Protein AF-A0A1M4TNB1-F1 (afdb_monomer)

Structure (mmCIF, N/CA/C/O backbone):
data_AF-A0A1M4TNB1-F1
#
_entry.id   AF-A0A1M4TNB1-F1
#
loop_
_atom_site.group_PDB
_atom_site.id
_atom_site.type_symbol
_atom_site.label_atom_id
_atom_site.label_alt_id
_atom_site.label_comp_id
_atom_site.label_asym_id
_atom_site.label_entity_id
_atom_site.label_seq_id
_atom_site.pdbx_PDB_ins_code
_atom_site.Cartn_x
_atom_site.Cartn_y
_atom_site.Cartn_z
_atom_site.occupancy
_atom_site.B_iso_or_equiv
_atom_site.auth_seq_id
_atom_site.auth_comp_id
_atom_site.auth_asym_id
_atom_site.auth_atom_id
_atom_site.pdbx_PDB_model_num
ATOM 1 N N . MET A 1 1 ? -7.707 11.079 39.113 1.00 47.19 1 MET A N 1
ATOM 2 C CA . MET A 1 1 ? -6.304 10.816 38.704 1.00 47.19 1 MET A CA 1
ATOM 3 C C . MET A 1 1 ? -6.113 9.849 37.520 1.00 47.19 1 MET A C 1
ATOM 5 O O . MET A 1 1 ? -5.000 9.772 37.022 1.00 47.19 1 MET A O 1
ATOM 9 N N . ILE A 1 2 ? -7.141 9.144 37.016 1.00 47.12 2 ILE A N 1
ATOM 10 C CA . ILE A 1 2 ? -6.977 8.131 35.942 1.00 47.12 2 ILE A CA 1
ATOM 11 C C . ILE A 1 2 ? -7.069 8.732 34.520 1.00 47.12 2 ILE A C 1
ATOM 13 O O . ILE A 1 2 ? -6.374 8.284 33.613 1.00 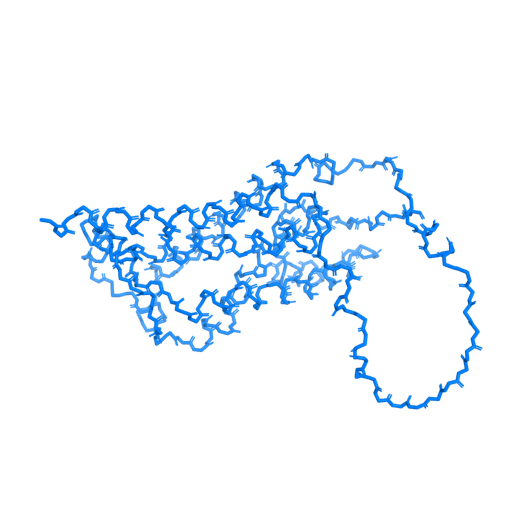47.12 2 ILE A O 1
ATOM 17 N N . LYS A 1 3 ? -7.845 9.811 34.324 1.00 40.72 3 LYS A N 1
ATOM 18 C CA . LYS A 1 3 ? -8.039 10.451 33.005 1.00 40.72 3 LYS A CA 1
ATOM 19 C C . LYS A 1 3 ? -6.758 11.068 32.415 1.00 40.72 3 LYS A C 1
ATOM 21 O O . LYS A 1 3 ? -6.583 11.049 31.204 1.00 40.72 3 LYS A O 1
ATOM 26 N N . THR A 1 4 ? -5.837 11.547 33.252 1.00 40.09 4 THR A N 1
ATOM 27 C CA . THR A 1 4 ? -4.601 12.212 32.802 1.00 40.09 4 THR A CA 1
ATOM 28 C C . THR A 1 4 ? -3.548 11.223 32.290 1.00 40.09 4 THR A C 1
ATOM 30 O O . THR A 1 4 ? -2.829 11.534 31.348 1.00 40.09 4 THR A O 1
ATOM 33 N N . LYS A 1 5 ? -3.489 10.000 32.844 1.00 37.75 5 LYS A N 1
ATOM 34 C CA . LYS A 1 5 ? -2.535 8.967 32.396 1.00 37.75 5 LYS A CA 1
ATOM 35 C C . LYS A 1 5 ? -2.887 8.400 31.015 1.00 37.75 5 LYS A C 1
ATOM 37 O O . LYS A 1 5 ? -1.986 8.126 30.234 1.00 37.75 5 LYS A O 1
ATOM 42 N N . VAL A 1 6 ? -4.177 8.281 30.691 1.00 41.47 6 VAL A N 1
ATOM 43 C CA . VAL A 1 6 ? -4.645 7.764 29.388 1.00 41.47 6 VAL A CA 1
ATOM 44 C C . VAL A 1 6 ? -4.375 8.757 28.252 1.00 41.47 6 VAL A C 1
ATOM 46 O O . VAL A 1 6 ? -3.980 8.348 27.166 1.00 41.47 6 VAL A O 1
ATOM 49 N N . ILE A 1 7 ? -4.507 10.063 28.509 1.00 40.19 7 ILE A N 1
ATOM 50 C CA . ILE A 1 7 ? -4.182 11.109 27.522 1.00 40.19 7 ILE A CA 1
ATOM 51 C C . ILE A 1 7 ? -2.668 11.147 27.248 1.00 40.19 7 ILE A C 1
ATOM 53 O O . ILE A 1 7 ? -2.258 11.280 26.097 1.00 40.19 7 ILE A O 1
ATOM 57 N N . LEU A 1 8 ? -1.842 10.944 28.280 1.00 34.66 8 LEU A N 1
ATOM 58 C CA . LEU A 1 8 ? -0.383 10.915 28.148 1.00 34.66 8 LEU A CA 1
ATOM 59 C C . LEU A 1 8 ? 0.123 9.663 27.399 1.00 34.66 8 LEU A C 1
ATOM 61 O O . LEU A 1 8 ? 1.064 9.756 26.623 1.00 34.66 8 LEU A O 1
ATOM 65 N N . LEU A 1 9 ? -0.524 8.504 27.584 1.00 37.50 9 LEU A N 1
ATOM 66 C CA . LEU A 1 9 ? -0.215 7.254 26.864 1.00 37.50 9 LEU A CA 1
ATOM 67 C C . LEU A 1 9 ? -0.707 7.247 25.404 1.00 37.50 9 LEU A C 1
ATOM 69 O O . LEU A 1 9 ? -0.140 6.554 24.562 1.00 37.50 9 LEU A O 1
ATOM 73 N N . CYS A 1 10 ? -1.759 8.009 25.097 1.00 36.22 10 CYS A N 1
ATOM 74 C CA . CYS A 1 10 ? -2.272 8.173 23.735 1.00 36.22 10 CYS A CA 1
ATOM 75 C C . CYS A 1 10 ? -1.358 9.086 22.901 1.00 36.22 10 CYS A C 1
ATOM 77 O O . CYS A 1 10 ? -1.083 8.793 21.736 1.00 36.22 10 CYS A O 1
ATOM 79 N N . SER A 1 11 ? -0.800 10.143 23.512 1.00 45.78 11 SER A N 1
ATOM 80 C CA . SER A 1 11 ? 0.162 10.999 22.813 1.00 45.78 11 SER A CA 1
ATOM 81 C C . SER A 1 11 ? 1.471 10.264 22.527 1.00 45.78 11 SER A C 1
ATOM 83 O O . SER A 1 11 ? 2.004 10.422 21.439 1.00 45.78 11 SER A O 1
ATOM 85 N N . THR A 1 12 ? 1.957 9.389 23.412 1.00 45.53 12 THR A N 1
ATOM 86 C CA . THR A 1 12 ? 3.229 8.681 23.190 1.00 45.53 12 THR A CA 1
ATOM 87 C C . THR A 1 12 ? 3.177 7.656 22.060 1.00 45.53 12 THR A C 1
ATOM 89 O O . THR A 1 12 ? 4.178 7.492 21.373 1.00 45.53 12 THR A O 1
ATOM 92 N N . LYS A 1 13 ? 2.033 7.008 21.798 1.00 45.56 13 LYS A N 1
ATOM 93 C CA . LYS A 1 13 ? 1.888 6.068 20.668 1.00 45.56 13 LYS A CA 1
ATOM 94 C C . LYS A 1 13 ? 1.769 6.779 19.320 1.00 45.56 13 LYS A C 1
ATOM 96 O O . LYS A 1 13 ? 2.426 6.378 18.365 1.00 45.56 13 LYS A O 1
ATOM 101 N N . LEU A 1 14 ? 0.997 7.865 19.253 1.00 46.88 14 LEU A N 1
ATOM 102 C CA . LEU A 1 14 ? 0.882 8.677 18.038 1.00 46.88 14 LEU A CA 1
ATOM 103 C C . LEU A 1 14 ? 2.191 9.424 17.746 1.00 46.88 14 LEU A C 1
ATOM 105 O O . LEU A 1 14 ? 2.631 9.469 16.602 1.00 46.88 14 LEU A O 1
ATOM 109 N N . LEU A 1 15 ? 2.854 9.934 18.789 1.00 48.91 15 LEU A N 1
ATOM 110 C CA . LEU A 1 15 ? 4.190 10.515 18.690 1.00 48.91 15 LEU A CA 1
ATOM 111 C C . LEU A 1 15 ? 5.237 9.467 18.332 1.00 48.91 15 LEU A C 1
ATOM 113 O O . LEU A 1 15 ? 6.162 9.828 17.635 1.00 48.91 15 LEU A O 1
ATOM 117 N N . PHE A 1 16 ? 5.104 8.198 18.729 1.00 53.28 16 PHE A N 1
ATOM 118 C CA . PHE A 1 16 ? 6.017 7.131 18.305 1.00 53.28 16 PHE A CA 1
ATOM 119 C C . PHE A 1 16 ? 5.843 6.771 16.825 1.00 53.28 16 PHE A C 1
ATOM 121 O O . PHE A 1 16 ? 6.835 6.584 16.133 1.00 53.28 16 PHE A O 1
ATOM 128 N N . VAL A 1 17 ? 4.611 6.739 16.307 1.00 51.94 17 VAL A N 1
ATOM 129 C CA . VAL A 1 17 ? 4.349 6.507 14.874 1.00 51.94 17 VAL A CA 1
ATOM 130 C C . VAL A 1 17 ? 4.797 7.706 14.034 1.00 51.94 17 VAL A C 1
ATOM 132 O O . VAL A 1 17 ? 5.515 7.530 13.053 1.00 51.94 17 VAL A O 1
ATOM 135 N N . LEU A 1 18 ? 4.466 8.933 14.452 1.00 48.03 18 LEU A N 1
ATOM 136 C CA . LEU A 1 18 ? 4.982 10.159 13.833 1.00 48.03 18 LEU A CA 1
ATOM 137 C C . LEU A 1 18 ? 6.505 10.245 13.948 1.00 48.03 18 LEU A C 1
ATOM 139 O O . LEU A 1 18 ? 7.157 10.642 12.991 1.00 48.03 18 LEU A O 1
ATOM 143 N N . TRP A 1 19 ? 7.084 9.839 15.078 1.00 59.88 19 TRP A N 1
ATOM 144 C CA . TRP A 1 19 ? 8.528 9.782 15.272 1.00 59.88 19 TRP A CA 1
ATOM 145 C C . TRP A 1 19 ? 9.165 8.713 14.401 1.00 59.88 19 TRP A C 1
ATOM 147 O O . TRP A 1 19 ? 10.188 9.017 13.829 1.00 59.88 19 TRP A O 1
ATOM 157 N N . LEU A 1 20 ? 8.585 7.527 14.203 1.00 48.25 20 LEU A N 1
ATOM 158 C CA . LEU A 1 20 ? 9.117 6.533 13.263 1.00 48.25 20 LEU A CA 1
ATOM 159 C C . LEU A 1 20 ? 9.077 7.062 11.827 1.00 48.25 20 LEU A C 1
ATOM 161 O O . LEU A 1 20 ? 10.087 7.016 11.129 1.00 48.25 20 LEU A O 1
ATOM 165 N N . VAL A 1 21 ? 7.950 7.638 11.404 1.00 50.47 21 VAL A N 1
ATOM 166 C CA . VAL A 1 21 ? 7.806 8.241 10.071 1.00 50.47 21 VAL A CA 1
ATOM 167 C C . VAL A 1 21 ? 8.813 9.382 9.880 1.00 50.47 21 VAL A C 1
ATOM 169 O O . VAL A 1 21 ? 9.516 9.420 8.875 1.00 50.47 21 VAL A O 1
ATOM 172 N N . LEU A 1 22 ? 8.968 10.270 10.866 1.00 49.66 22 LEU A N 1
ATOM 173 C CA . LEU A 1 22 ? 9.921 11.382 10.814 1.00 49.66 22 LEU A CA 1
ATOM 174 C C . LEU A 1 22 ? 11.381 10.925 10.983 1.00 49.66 22 LEU A C 1
ATOM 176 O O . LEU A 1 22 ? 12.261 11.457 10.317 1.00 49.66 22 LEU A O 1
ATOM 180 N N . PHE A 1 23 ? 11.659 9.916 11.805 1.00 56.50 23 PHE A N 1
ATOM 181 C CA . PHE A 1 23 ? 12.983 9.326 12.017 1.00 56.50 23 PHE A CA 1
ATOM 182 C C . PHE A 1 23 ? 13.499 8.733 10.710 1.00 56.50 23 PHE A C 1
ATOM 184 O O . PHE A 1 23 ? 14.604 9.065 10.294 1.00 56.50 23 PHE A O 1
ATOM 191 N N . PHE A 1 24 ? 12.673 7.973 9.986 1.00 47.56 24 PHE A N 1
ATOM 192 C CA . PHE A 1 24 ? 13.036 7.469 8.660 1.00 47.56 24 PHE A CA 1
ATOM 193 C C . PHE A 1 24 ? 13.066 8.561 7.575 1.00 47.56 24 PHE A C 1
ATOM 195 O O . PHE A 1 24 ? 13.821 8.431 6.612 1.00 47.56 24 PHE A O 1
ATOM 202 N N . CYS A 1 25 ? 12.317 9.660 7.726 1.00 43.72 25 CYS A N 1
ATOM 203 C CA . CYS A 1 25 ? 12.400 10.811 6.819 1.00 43.72 25 CYS A CA 1
ATOM 204 C C . CYS A 1 25 ? 13.642 11.698 7.039 1.00 43.72 25 CYS A C 1
ATOM 206 O O . CYS A 1 25 ? 14.069 12.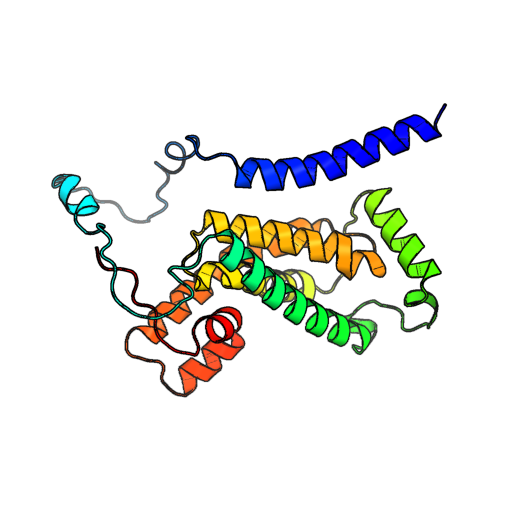357 6.091 1.00 43.72 25 CYS A O 1
ATOM 208 N N . PHE A 1 26 ? 14.225 11.723 8.244 1.00 39.78 26 PHE A N 1
ATOM 209 C CA . PHE A 1 26 ? 15.331 12.624 8.602 1.00 39.78 26 PHE A CA 1
ATOM 210 C C . PHE A 1 26 ? 16.673 11.927 8.898 1.00 39.78 26 PHE A C 1
ATOM 212 O O . PHE A 1 26 ? 17.704 12.602 8.881 1.00 39.78 26 PHE A O 1
ATOM 219 N N . PHE A 1 27 ? 16.727 10.599 9.069 1.00 42.34 27 PHE A N 1
ATOM 220 C CA . PHE A 1 27 ? 17.998 9.862 9.122 1.00 42.34 27 PHE A CA 1
ATOM 221 C C . PHE A 1 27 ? 18.598 9.669 7.718 1.00 42.34 27 PHE A C 1
ATOM 223 O O . PHE A 1 27 ? 18.515 8.613 7.093 1.00 42.34 27 PHE A O 1
ATOM 230 N N . LYS A 1 28 ? 19.283 10.705 7.226 1.00 48.62 28 LYS A N 1
ATOM 231 C CA . LYS A 1 28 ? 20.438 10.512 6.340 1.00 48.62 28 LYS A CA 1
ATOM 232 C C . LYS A 1 28 ? 21.633 10.147 7.224 1.00 48.62 28 LYS A C 1
ATOM 234 O O . LYS A 1 28 ? 22.265 11.043 7.772 1.00 48.62 28 LYS A O 1
ATOM 239 N N . GLY A 1 29 ? 21.964 8.865 7.368 1.00 36.19 29 GLY A N 1
ATOM 240 C CA . GLY A 1 29 ? 23.246 8.502 7.979 1.00 36.19 29 GLY A CA 1
ATOM 241 C C . GLY A 1 29 ? 23.338 7.091 8.537 1.00 36.19 29 GLY A C 1
ATOM 242 O O . GLY A 1 29 ? 22.691 6.773 9.525 1.00 36.19 29 GLY A O 1
ATOM 243 N N . SER A 1 30 ? 24.200 6.297 7.893 1.00 42.12 30 SER A N 1
ATOM 244 C CA . SER A 1 30 ? 24.984 5.182 8.437 1.00 42.12 30 SER A CA 1
ATOM 245 C C . SER A 1 30 ? 24.369 4.372 9.571 1.00 42.12 30 SER A C 1
ATOM 247 O O . SER A 1 30 ? 24.674 4.633 10.722 1.00 42.12 30 SER A O 1
ATOM 249 N N . PHE A 1 31 ? 23.627 3.314 9.253 1.00 36.69 31 PHE A N 1
ATOM 250 C CA . PHE A 1 31 ? 23.709 2.040 9.979 1.00 36.69 31 PHE A CA 1
ATOM 251 C C . PHE A 1 31 ? 22.947 0.992 9.160 1.00 36.69 31 PHE A C 1
ATOM 253 O O . PHE A 1 31 ? 21.723 1.003 9.101 1.00 36.69 31 PHE A O 1
ATOM 260 N N . GLY A 1 32 ? 23.669 0.126 8.447 1.00 33.38 32 GLY A N 1
ATOM 261 C CA . GLY A 1 32 ? 23.035 -0.927 7.642 1.00 33.38 32 GLY A CA 1
ATOM 262 C C . GLY A 1 32 ? 23.914 -1.577 6.578 1.00 33.38 32 GLY A C 1
ATOM 263 O O . GLY A 1 32 ? 23.531 -2.600 6.026 1.00 33.38 32 GLY A O 1
ATOM 264 N N . GLN A 1 33 ? 25.114 -1.050 6.320 1.00 34.31 33 GLN A N 1
ATOM 265 C CA . GLN A 1 33 ? 26.041 -1.631 5.341 1.00 34.31 33 GLN A CA 1
ATOM 266 C C . GLN A 1 33 ? 26.856 -2.821 5.891 1.00 34.31 33 GLN A C 1
ATOM 268 O O . GLN A 1 33 ? 27.758 -3.304 5.221 1.00 34.31 33 GLN A O 1
ATOM 273 N N . GLN A 1 34 ? 26.550 -3.312 7.099 1.00 32.75 34 GLN A N 1
ATOM 274 C CA . GLN A 1 34 ? 27.402 -4.271 7.818 1.00 32.75 34 GLN A CA 1
ATOM 275 C C . GLN A 1 34 ? 26.747 -5.619 8.162 1.00 32.75 34 GLN A C 1
ATOM 277 O O . GLN A 1 34 ? 27.409 -6.458 8.757 1.00 32.75 34 GLN A O 1
ATOM 282 N N . TYR A 1 35 ? 25.482 -5.860 7.792 1.00 34.06 35 TYR A N 1
ATOM 283 C CA . TYR A 1 35 ? 24.760 -7.073 8.228 1.00 34.06 35 TYR A CA 1
ATOM 284 C C . TYR A 1 35 ? 24.163 -7.946 7.114 1.00 34.06 35 TYR A C 1
ATOM 286 O O . TYR A 1 35 ? 23.486 -8.924 7.412 1.00 34.06 35 TYR A O 1
ATOM 294 N N . PHE A 1 36 ? 24.464 -7.666 5.843 1.00 30.97 36 PHE A N 1
ATOM 295 C CA . PHE A 1 36 ? 24.124 -8.562 4.724 1.00 30.97 36 PHE A CA 1
ATOM 296 C C . PHE A 1 36 ? 25.357 -9.120 4.004 1.00 30.97 36 PHE A C 1
ATOM 298 O O . PHE A 1 36 ? 25.293 -9.500 2.838 1.00 30.97 36 PHE A O 1
ATOM 305 N N . GLU A 1 37 ? 26.479 -9.230 4.717 1.00 38.56 37 GLU A N 1
ATOM 306 C CA . GLU A 1 37 ? 27.579 -10.093 4.302 1.00 38.56 37 GLU A CA 1
ATOM 307 C C . GLU A 1 37 ? 27.532 -11.390 5.127 1.00 38.56 37 GLU A C 1
ATOM 309 O O . GLU A 1 37 ? 27.498 -11.363 6.354 1.00 38.56 37 GLU A O 1
ATOM 314 N N . LYS A 1 38 ? 27.523 -12.527 4.420 1.00 37.22 38 LYS A N 1
ATOM 315 C CA . LYS A 1 38 ? 27.531 -13.920 4.913 1.00 37.22 38 LYS A CA 1
ATOM 316 C C . LYS A 1 38 ? 26.238 -14.484 5.525 1.00 37.22 38 LYS A C 1
ATOM 318 O O . LYS A 1 38 ? 26.154 -14.780 6.712 1.00 37.22 38 LYS A O 1
ATOM 323 N N . LYS A 1 39 ? 25.346 -14.925 4.636 1.00 27.70 39 LYS A N 1
ATOM 324 C CA . LYS A 1 39 ? 25.085 -16.372 4.475 1.00 27.70 39 LYS A CA 1
ATOM 325 C C . LYS A 1 39 ? 24.445 -16.629 3.114 1.00 27.70 39 LYS A C 1
ATOM 327 O O . LYS A 1 39 ? 23.241 -16.512 2.925 1.00 27.70 39 LYS A O 1
ATOM 332 N N . SER A 1 40 ? 25.299 -16.972 2.158 1.00 32.97 40 SER A N 1
ATOM 333 C CA . SER A 1 40 ? 24.911 -17.665 0.942 1.00 32.97 40 SER A CA 1
ATOM 334 C C . SER A 1 40 ? 24.296 -19.013 1.322 1.00 32.97 40 SER A C 1
ATOM 336 O O . SER A 1 40 ? 24.964 -19.879 1.882 1.00 32.97 40 SER A O 1
ATOM 338 N N . PHE A 1 41 ? 23.020 -19.210 1.007 1.00 28.30 41 PHE A N 1
ATOM 339 C CA . PHE A 1 41 ? 22.524 -20.548 0.712 1.00 28.30 41 PHE A CA 1
ATOM 340 C C . PHE A 1 41 ? 22.518 -20.680 -0.809 1.00 28.30 41 PHE A C 1
ATOM 342 O O . PHE A 1 41 ? 21.535 -20.383 -1.480 1.00 28.30 41 PHE A O 1
ATOM 349 N N . GLN A 1 42 ? 23.676 -21.050 -1.351 1.00 27.47 42 GLN A N 1
ATOM 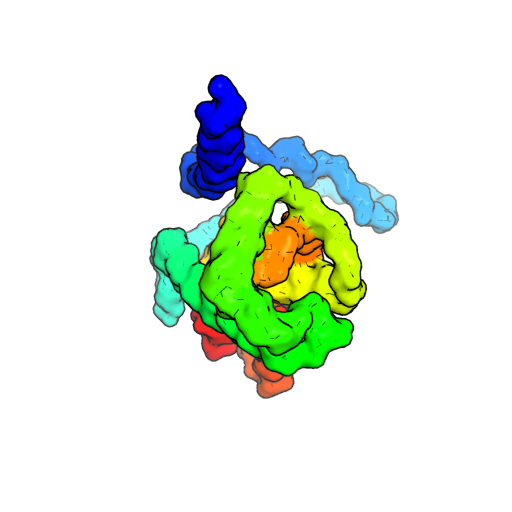350 C CA . GLN A 1 42 ? 23.767 -21.658 -2.668 1.00 27.47 42 GLN A CA 1
ATOM 351 C C . GLN A 1 42 ? 24.377 -23.040 -2.485 1.00 27.47 42 GLN A C 1
ATOM 353 O O . GLN A 1 42 ? 25.470 -23.208 -1.947 1.00 27.47 42 GLN A O 1
ATOM 358 N N . THR A 1 43 ? 23.599 -24.030 -2.893 1.00 31.23 43 THR A N 1
ATOM 359 C CA . THR A 1 43 ? 24.029 -25.395 -3.141 1.00 31.23 43 THR A CA 1
ATOM 360 C C . THR A 1 43 ? 25.194 -25.397 -4.134 1.00 31.23 43 THR A C 1
ATOM 362 O O . THR A 1 43 ? 25.126 -24.741 -5.168 1.00 31.23 43 THR A O 1
ATOM 365 N N . GLY A 1 44 ? 26.242 -26.172 -3.837 1.00 26.05 44 GLY A N 1
ATOM 366 C CA . GLY A 1 44 ? 27.264 -26.553 -4.820 1.00 26.05 44 GLY A CA 1
ATOM 367 C C . GLY A 1 44 ? 28.577 -25.765 -4.780 1.00 26.05 44 GLY A C 1
ATOM 368 O O . GLY A 1 44 ? 28.789 -24.827 -5.533 1.00 26.05 44 GLY A O 1
ATOM 369 N N . PHE A 1 45 ? 29.467 -26.222 -3.903 1.00 24.94 45 PHE A N 1
ATOM 370 C CA . PHE A 1 45 ? 30.933 -26.273 -4.006 1.00 24.94 45 PHE A CA 1
ATOM 371 C C . PHE A 1 45 ? 31.546 -26.006 -5.411 1.00 24.94 45 PHE A C 1
ATOM 373 O O . PHE A 1 45 ? 31.233 -26.726 -6.353 1.00 24.94 45 PHE A O 1
ATOM 380 N N . VAL A 1 46 ? 32.454 -25.022 -5.532 1.00 26.25 46 VAL A N 1
ATOM 381 C CA . VAL A 1 46 ? 33.890 -25.127 -5.921 1.00 26.25 46 VAL A CA 1
ATOM 382 C C . VAL A 1 46 ? 34.450 -23.714 -6.175 1.00 26.25 46 VAL A C 1
ATOM 384 O O . VAL A 1 46 ? 33.897 -22.917 -6.926 1.00 26.25 46 VAL A O 1
ATOM 387 N N . LEU A 1 47 ? 35.568 -23.424 -5.505 1.00 29.59 47 LEU A N 1
ATOM 388 C CA . LEU A 1 47 ? 36.359 -22.195 -5.550 1.00 29.59 47 LEU A CA 1
ATOM 389 C C . LEU A 1 47 ? 37.190 -22.094 -6.839 1.00 29.59 47 LEU A C 1
ATOM 391 O O . LEU A 1 47 ? 37.927 -23.020 -7.161 1.00 29.59 47 LEU A O 1
ATOM 395 N N . CYS A 1 48 ? 37.199 -20.920 -7.468 1.00 27.83 48 CYS A N 1
ATOM 396 C CA . CYS A 1 48 ? 38.427 -20.360 -8.028 1.00 27.83 48 CYS A CA 1
ATOM 397 C C . CYS A 1 48 ? 38.394 -18.846 -7.802 1.00 27.83 48 CYS A C 1
ATOM 399 O O . CYS A 1 48 ? 37.500 -18.147 -8.277 1.00 27.83 48 CYS A O 1
ATOM 401 N N . ALA A 1 49 ? 39.309 -18.386 -6.955 1.00 38.88 49 ALA A N 1
ATOM 402 C CA . ALA A 1 49 ? 39.492 -16.994 -6.600 1.00 38.88 49 ALA A CA 1
ATOM 403 C C . ALA A 1 49 ? 40.306 -16.311 -7.697 1.00 38.88 49 ALA A C 1
ATOM 405 O O . ALA A 1 49 ? 41.407 -16.764 -7.965 1.00 38.88 49 ALA A O 1
ATOM 406 N N . ASP A 1 50 ? 39.758 -15.242 -8.270 1.00 30.02 50 ASP A N 1
ATOM 407 C CA . ASP A 1 50 ? 40.488 -14.137 -8.894 1.00 30.02 50 ASP A CA 1
ATOM 408 C C . ASP A 1 50 ? 39.532 -12.935 -8.919 1.00 30.02 50 ASP A C 1
ATOM 410 O O . ASP A 1 50 ? 38.591 -12.877 -9.709 1.00 30.02 50 ASP A O 1
ATOM 414 N N . THR A 1 51 ? 39.694 -11.999 -7.983 1.00 35.16 51 THR A N 1
ATOM 415 C CA . THR A 1 51 ? 38.893 -10.766 -7.909 1.00 35.16 51 THR A CA 1
ATOM 416 C C . THR A 1 51 ? 39.510 -9.669 -8.778 1.00 35.16 51 THR A C 1
ATOM 418 O O . THR A 1 51 ? 40.607 -9.213 -8.444 1.00 35.16 51 THR A O 1
ATOM 421 N N . PRO A 1 52 ? 38.823 -9.143 -9.812 1.00 35.84 52 PRO A N 1
ATOM 422 C CA . PRO A 1 52 ? 39.211 -7.891 -10.440 1.00 35.84 52 PRO A CA 1
ATOM 423 C C . PRO A 1 52 ? 38.560 -6.704 -9.713 1.00 35.84 52 PRO A C 1
ATOM 425 O O . PRO A 1 52 ? 37.345 -6.639 -9.546 1.00 35.84 52 PRO A O 1
ATOM 428 N N . ASN A 1 53 ? 39.429 -5.786 -9.291 1.00 35.97 53 ASN A N 1
ATOM 429 C CA . ASN A 1 53 ? 39.260 -4.363 -8.979 1.00 35.97 53 ASN A CA 1
ATOM 430 C C . ASN A 1 53 ? 37.819 -3.803 -8.833 1.00 35.97 53 ASN A C 1
ATOM 432 O O . ASN A 1 53 ? 37.075 -3.653 -9.805 1.00 35.97 53 ASN A O 1
ATOM 436 N N . SER A 1 54 ? 37.477 -3.370 -7.614 1.00 41.00 54 SER A N 1
ATOM 437 C CA . SER A 1 54 ? 36.183 -2.795 -7.199 1.00 41.00 54 SER A CA 1
ATOM 438 C C . SER A 1 54 ? 35.755 -1.527 -7.947 1.00 41.00 54 SER A C 1
ATOM 440 O O . SER A 1 54 ? 34.581 -1.159 -7.913 1.00 41.00 54 SER A O 1
ATOM 442 N N . ASN A 1 55 ? 36.675 -0.874 -8.658 1.00 36.72 55 ASN A N 1
ATOM 443 C CA . ASN A 1 55 ? 36.382 0.353 -9.398 1.00 36.72 55 ASN A CA 1
ATOM 444 C C . ASN A 1 55 ? 35.562 0.086 -10.675 1.00 36.72 55 ASN A C 1
ATOM 446 O O . ASN A 1 55 ? 34.785 0.942 -11.085 1.00 36.72 55 ASN A O 1
ATOM 450 N N . ALA A 1 56 ? 35.625 -1.127 -11.241 1.00 35.09 56 ALA A N 1
ATOM 451 C CA . ALA A 1 56 ? 34.842 -1.497 -12.426 1.00 35.09 56 ALA A CA 1
ATOM 452 C C . ALA A 1 56 ? 33.336 -1.688 -12.132 1.00 35.09 56 ALA A C 1
ATOM 454 O O . ALA A 1 56 ? 32.508 -1.660 -13.042 1.00 35.09 56 ALA A O 1
ATOM 455 N N . PHE A 1 57 ? 32.960 -1.885 -10.860 1.00 35.34 57 PHE A N 1
ATOM 456 C CA . PHE A 1 57 ? 31.556 -2.008 -10.451 1.00 35.34 57 PHE A CA 1
ATOM 457 C C . PHE A 1 57 ? 30.911 -0.643 -10.177 1.00 35.34 57 PHE A C 1
ATOM 459 O O . PHE A 1 57 ? 29.723 -0.458 -10.439 1.00 35.34 57 PHE A O 1
ATOM 466 N N . GLN A 1 58 ? 31.700 0.320 -9.693 1.00 34.00 58 GLN A N 1
ATOM 467 C CA . GLN A 1 58 ? 31.253 1.690 -9.438 1.00 34.00 58 GLN A CA 1
ATOM 468 C C . GLN A 1 58 ? 31.132 2.515 -10.725 1.00 34.00 58 GLN A C 1
ATOM 470 O O . GLN A 1 58 ? 30.206 3.311 -10.847 1.00 34.00 58 GLN A O 1
ATOM 475 N N . GLU A 1 59 ? 31.999 2.274 -11.710 1.00 34.06 59 GLU A N 1
ATOM 476 C CA . GLU A 1 59 ? 31.987 2.991 -12.992 1.00 34.06 59 GLU A CA 1
ATOM 477 C C . GLU A 1 59 ? 30.793 2.617 -13.888 1.00 34.06 59 GLU A C 1
ATOM 479 O O . GLU A 1 59 ? 30.401 3.395 -14.741 1.00 34.06 59 GLU A O 1
ATOM 484 N N . LYS A 1 60 ? 30.132 1.474 -13.644 1.00 37.94 60 LYS A N 1
ATOM 485 C CA . LYS A 1 60 ? 28.849 1.125 -14.290 1.00 37.94 60 LYS A CA 1
ATOM 486 C C . LYS A 1 60 ? 27.666 1.928 -13.716 1.00 37.94 60 LYS A C 1
ATOM 488 O O . LYS A 1 60 ? 26.536 1.740 -14.169 1.00 37.94 60 LYS A O 1
ATOM 493 N N . TYR A 1 61 ? 27.906 2.733 -12.665 1.00 38.19 61 TYR A N 1
ATOM 494 C CA . TYR A 1 61 ? 26.901 3.452 -11.884 1.00 38.19 61 TYR A CA 1
ATOM 495 C C . TYR A 1 61 ? 27.094 5.034 -11.733 1.00 38.19 61 TYR A C 1
ATOM 497 O O . TYR A 1 61 ? 26.869 5.526 -10.633 1.00 38.19 61 TYR A O 1
ATOM 505 N N . SER A 1 62 ? 27.392 5.849 -12.788 1.00 28.78 62 SER A N 1
ATOM 506 C CA . SER A 1 62 ? 27.331 7.348 -12.872 1.00 28.78 62 SER A CA 1
ATOM 507 C C . SER A 1 62 ? 26.198 8.034 -13.717 1.00 28.78 62 SER A C 1
ATOM 509 O O . SER A 1 62 ? 26.119 7.971 -14.934 1.00 28.78 62 SER A O 1
ATOM 511 N N . PHE A 1 63 ? 25.325 8.808 -13.070 1.00 39.41 63 PHE A N 1
ATOM 512 C CA . PHE A 1 63 ? 24.053 9.326 -13.614 1.00 39.41 63 PHE A CA 1
ATOM 513 C C . PHE A 1 63 ? 24.199 10.641 -14.411 1.00 39.41 63 PHE A C 1
ATOM 515 O O . PHE A 1 63 ? 24.572 11.655 -13.823 1.00 39.41 63 PHE A O 1
ATOM 522 N N . SER A 1 64 ? 23.825 10.670 -15.700 1.00 33.97 64 SER A N 1
ATOM 523 C CA . SER A 1 64 ? 23.653 11.913 -16.482 1.00 33.97 64 SER A CA 1
ATOM 524 C C . SER A 1 64 ? 22.185 12.160 -16.847 1.00 33.97 64 SER A C 1
ATOM 526 O O . SER A 1 64 ? 21.453 11.238 -17.218 1.00 33.97 64 SER A O 1
ATOM 528 N N . GLU A 1 65 ? 21.758 13.412 -16.696 1.00 46.94 65 GLU A N 1
ATOM 529 C CA . GLU A 1 65 ? 20.434 13.923 -17.062 1.00 46.94 65 GLU A CA 1
ATOM 530 C C . GLU A 1 65 ? 20.269 13.902 -18.586 1.00 46.94 65 GLU A C 1
ATOM 532 O O . GLU A 1 65 ? 21.251 14.137 -19.277 1.00 46.94 65 GLU A O 1
ATOM 537 N N . ASP A 1 66 ? 19.081 13.503 -19.068 1.00 33.59 66 ASP A N 1
ATOM 538 C CA . ASP A 1 66 ? 18.431 13.928 -20.326 1.00 33.59 66 ASP A CA 1
ATOM 539 C C . ASP A 1 66 ? 17.350 12.904 -20.734 1.00 33.59 66 ASP A C 1
ATOM 541 O O . ASP A 1 66 ? 17.638 11.818 -21.246 1.00 33.59 66 ASP A O 1
ATOM 545 N N . GLY A 1 67 ? 16.071 13.239 -20.519 1.00 30.62 67 GLY A N 1
ATOM 546 C CA . GLY A 1 67 ? 14.951 12.472 -21.079 1.00 30.62 67 GLY A CA 1
ATOM 547 C C . GLY A 1 67 ? 13.629 12.648 -20.334 1.00 30.62 67 GLY A C 1
ATOM 548 O O . GLY A 1 67 ? 13.383 12.006 -19.317 1.00 30.62 67 GLY A O 1
ATOM 549 N N . PHE A 1 68 ? 12.755 13.488 -20.883 1.00 36.59 68 PHE A N 1
ATOM 550 C CA . PHE A 1 68 ? 11.466 13.914 -20.334 1.00 36.59 68 PHE A CA 1
ATOM 551 C C . PHE A 1 68 ? 10.500 12.746 -20.011 1.00 36.59 68 PHE A C 1
ATOM 553 O O . PHE A 1 68 ? 9.672 12.349 -20.828 1.00 36.59 68 PHE A O 1
ATOM 560 N N . SER A 1 69 ? 10.563 12.236 -18.775 1.00 41.22 69 SER A N 1
ATOM 561 C CA . SER A 1 69 ? 9.426 11.666 -18.039 1.00 41.22 69 SER A CA 1
ATOM 562 C C . SER A 1 69 ? 9.459 12.250 -16.616 1.00 41.22 69 SER A C 1
ATOM 564 O O . SER A 1 69 ? 10.309 11.914 -15.791 1.00 41.22 69 SER A O 1
ATOM 566 N N . ASN A 1 70 ? 8.561 13.197 -16.335 1.00 48.06 70 ASN A N 1
ATOM 567 C CA . ASN A 1 70 ? 8.603 14.077 -15.153 1.00 48.06 70 ASN A CA 1
ATOM 568 C C . ASN A 1 70 ? 8.435 13.378 -13.778 1.00 48.06 70 ASN A C 1
ATOM 570 O O . ASN A 1 70 ? 8.340 14.061 -12.757 1.00 48.06 70 ASN A O 1
ATOM 574 N N . SER A 1 71 ? 8.338 12.043 -13.692 1.00 52.97 71 SER A N 1
ATOM 575 C CA . SER A 1 71 ? 8.279 11.339 -12.399 1.00 52.97 71 SER A CA 1
ATOM 576 C C . SER A 1 71 ? 9.663 11.157 -11.776 1.00 52.97 71 SER A C 1
ATOM 578 O O . SER A 1 71 ? 9.803 11.399 -10.582 1.00 52.97 71 SER A O 1
ATOM 580 N N . GLY A 1 72 ? 10.690 10.810 -12.556 1.00 54.12 72 GLY A N 1
ATOM 581 C CA . GLY A 1 72 ? 12.036 10.523 -12.044 1.00 54.12 72 GLY A CA 1
ATOM 582 C C . GLY A 1 72 ? 12.750 11.741 -11.444 1.00 54.12 72 GLY A C 1
ATOM 583 O O . GLY A 1 72 ? 13.432 11.600 -10.428 1.00 54.12 72 GLY A O 1
ATOM 584 N N . GLU A 1 73 ? 12.541 12.923 -12.030 1.00 62.16 73 GLU A N 1
ATOM 585 C CA . GLU A 1 73 ? 13.151 14.215 -11.650 1.00 62.16 73 GLU A CA 1
ATOM 586 C C . GLU A 1 73 ? 12.399 14.945 -10.528 1.00 62.16 73 GLU A C 1
ATOM 588 O O . GLU A 1 73 ? 12.900 15.897 -9.929 1.00 62.16 73 GLU A O 1
ATOM 593 N N . ALA A 1 74 ? 11.182 14.501 -10.206 1.00 76.38 74 ALA A N 1
ATOM 594 C CA . ALA A 1 74 ? 10.406 15.097 -9.135 1.00 76.38 74 ALA A CA 1
ATOM 595 C C . ALA A 1 74 ? 11.094 14.889 -7.774 1.00 76.38 74 ALA A C 1
ATOM 597 O O . ALA A 1 74 ? 11.515 13.784 -7.426 1.00 76.38 74 ALA A O 1
ATOM 598 N N . GLY A 1 75 ? 11.136 15.940 -6.954 1.00 86.56 75 GLY A N 1
ATOM 599 C CA . GLY A 1 75 ? 11.583 15.820 -5.567 1.00 86.56 75 GLY A CA 1
ATOM 600 C C . GLY A 1 75 ? 10.748 14.797 -4.784 1.00 86.56 75 GLY A C 1
ATOM 601 O O . GLY A 1 75 ? 9.559 14.602 -5.057 1.00 86.56 75 GLY A O 1
ATOM 602 N N . LEU A 1 76 ? 11.357 14.173 -3.771 1.00 88.38 76 LEU A N 1
ATOM 603 C CA . LEU A 1 76 ? 10.741 13.104 -2.973 1.00 88.38 76 LEU A CA 1
ATOM 604 C C . LEU A 1 76 ? 9.350 13.477 -2.433 1.00 88.38 76 LEU A C 1
ATOM 606 O O . LEU A 1 76 ? 8.436 12.663 -2.497 1.00 88.38 76 LEU A O 1
ATOM 610 N N . ALA A 1 77 ? 9.156 14.716 -1.972 1.00 91.19 77 ALA A N 1
ATOM 611 C CA . ALA A 1 77 ? 7.862 15.185 -1.470 1.00 91.19 77 ALA A CA 1
ATOM 612 C C . ALA A 1 77 ? 6.743 15.090 -2.522 1.00 91.19 77 ALA A C 1
ATOM 614 O O . ALA A 1 77 ? 5.631 14.667 -2.216 1.00 91.19 77 ALA A O 1
ATOM 615 N N . ARG A 1 78 ? 7.041 15.423 -3.785 1.00 91.44 78 ARG A N 1
ATOM 616 C CA . ARG A 1 78 ? 6.080 15.310 -4.890 1.00 91.44 78 ARG A CA 1
ATOM 617 C C . ARG A 1 78 ? 5.795 13.846 -5.228 1.00 91.44 78 ARG A C 1
ATOM 619 O O . ARG A 1 78 ? 4.649 13.518 -5.522 1.00 91.44 78 ARG A O 1
ATOM 626 N N . LYS A 1 79 ? 6.807 12.974 -5.149 1.00 92.31 79 LYS A N 1
ATOM 627 C CA . LYS A 1 79 ? 6.638 11.524 -5.341 1.00 92.31 79 LYS A CA 1
ATOM 628 C C . LYS A 1 79 ? 5.745 10.912 -4.263 1.00 92.31 79 LYS A C 1
ATOM 630 O O . LYS A 1 79 ? 4.802 10.200 -4.595 1.00 92.31 79 LYS A O 1
ATOM 635 N N . ILE A 1 80 ? 5.986 11.262 -2.996 1.00 95.56 80 ILE A N 1
ATOM 636 C CA . ILE A 1 80 ? 5.141 10.866 -1.860 1.00 95.56 80 ILE A CA 1
ATOM 637 C C . ILE A 1 80 ? 3.716 11.375 -2.067 1.00 95.56 80 ILE A C 1
ATOM 639 O O . ILE A 1 80 ? 2.788 10.587 -1.982 1.00 95.56 80 ILE A O 1
ATOM 643 N N . PHE A 1 81 ? 3.531 12.653 -2.412 1.00 95.50 81 PHE A N 1
ATOM 644 C CA . PHE A 1 81 ? 2.200 13.220 -2.643 1.00 95.50 81 PHE A CA 1
ATOM 645 C C . PHE A 1 81 ? 1.415 12.466 -3.728 1.00 95.50 81 PHE A C 1
ATOM 647 O O . PHE A 1 81 ? 0.267 12.085 -3.506 1.00 95.50 81 PHE A O 1
ATOM 654 N N . ARG A 1 82 ? 2.042 12.197 -4.882 1.00 94.31 82 ARG A N 1
ATOM 655 C CA . ARG A 1 82 ? 1.432 11.396 -5.957 1.00 94.31 82 ARG A CA 1
ATOM 656 C C . ARG A 1 82 ? 1.111 9.979 -5.491 1.00 94.31 82 ARG A C 1
ATOM 658 O O . ARG A 1 82 ? 0.005 9.505 -5.720 1.00 94.31 82 ARG A O 1
ATOM 665 N N . GLY A 1 83 ? 2.057 9.335 -4.808 1.00 96.38 83 GLY A N 1
ATOM 666 C CA . GLY A 1 83 ? 1.877 7.992 -4.267 1.00 96.38 83 GLY A CA 1
ATOM 667 C C . GLY A 1 83 ? 0.715 7.911 -3.282 1.00 96.38 83 GLY A C 1
ATOM 668 O O . GLY A 1 83 ? -0.085 6.983 -3.364 1.00 96.38 83 GLY A O 1
ATOM 669 N N . THR A 1 84 ? 0.579 8.903 -2.397 1.00 97.31 84 THR A N 1
ATOM 670 C CA . THR A 1 84 ? -0.549 9.018 -1.466 1.00 97.31 84 THR A CA 1
ATOM 671 C C . THR A 1 84 ? -1.853 9.187 -2.226 1.00 97.31 84 THR A C 1
ATOM 673 O O . THR A 1 84 ? -2.798 8.469 -1.936 1.00 97.31 84 THR A O 1
ATOM 676 N N . LEU A 1 85 ? -1.907 10.059 -3.238 1.00 96.88 85 LEU A N 1
ATOM 677 C CA . LEU A 1 85 ? -3.116 10.245 -4.043 1.00 96.88 85 LEU A CA 1
ATOM 678 C C . LEU A 1 85 ? -3.558 8.941 -4.729 1.00 96.88 85 LEU A C 1
ATOM 680 O O . LEU A 1 85 ? -4.743 8.614 -4.710 1.00 96.88 85 LEU A O 1
ATOM 684 N N . TYR A 1 86 ? -2.617 8.181 -5.296 1.00 95.69 86 TYR A N 1
ATOM 685 C CA . TYR A 1 86 ? -2.916 6.883 -5.908 1.00 95.69 86 TYR A CA 1
ATOM 686 C C . TYR A 1 86 ? -3.374 5.852 -4.875 1.00 95.69 86 TYR A C 1
ATOM 688 O O . TYR A 1 86 ? -4.359 5.161 -5.117 1.00 95.69 86 TYR A O 1
ATOM 696 N N . SER A 1 87 ? -2.697 5.783 -3.725 1.00 97.56 87 SER A N 1
ATOM 697 C CA . SER A 1 87 ? -3.038 4.858 -2.633 1.00 97.56 87 SER A CA 1
ATOM 698 C C . SER A 1 87 ? -4.424 5.165 -2.074 1.00 97.56 87 SER A C 1
ATOM 700 O O . SER A 1 87 ? -5.257 4.279 -2.009 1.00 97.56 87 SER A O 1
ATOM 702 N N . THR A 1 88 ? -4.736 6.434 -1.812 1.00 96.44 88 THR A N 1
ATOM 703 C CA . THR A 1 88 ? -6.065 6.868 -1.361 1.00 96.44 88 THR A CA 1
ATOM 704 C C . THR A 1 88 ? -7.158 6.563 -2.386 1.00 96.44 88 THR A C 1
ATOM 706 O O . THR A 1 88 ? -8.235 6.108 -2.014 1.00 96.44 88 THR A O 1
ATOM 709 N N . GLY A 1 89 ? -6.906 6.790 -3.680 1.00 96.50 89 GLY A N 1
ATOM 710 C CA . GLY A 1 89 ? -7.857 6.408 -4.727 1.00 96.50 89 GLY A CA 1
ATOM 711 C C . GLY A 1 89 ? -8.118 4.899 -4.746 1.00 96.50 89 GLY A C 1
ATOM 712 O O . GLY A 1 89 ? -9.261 4.472 -4.890 1.00 96.50 89 GLY A O 1
ATOM 713 N N . TYR A 1 90 ? -7.069 4.102 -4.552 1.00 96.75 90 TYR A N 1
ATOM 714 C CA . TYR A 1 90 ? -7.156 2.650 -4.450 1.00 96.75 90 TYR A CA 1
ATOM 715 C C . TYR A 1 90 ? -7.904 2.192 -3.185 1.00 96.75 90 TYR A C 1
ATOM 717 O O . TYR A 1 90 ? -8.804 1.360 -3.286 1.00 96.75 90 TYR A O 1
ATOM 725 N N . ASP A 1 91 ? -7.635 2.806 -2.031 1.00 96.12 91 ASP A N 1
ATOM 726 C CA . ASP A 1 91 ? -8.328 2.537 -0.765 1.00 96.12 91 ASP A CA 1
ATOM 727 C C . ASP A 1 91 ? -9.830 2.803 -0.877 1.00 96.12 91 ASP A C 1
ATOM 729 O O . ASP A 1 91 ? -10.636 1.997 -0.427 1.00 96.12 91 ASP A O 1
ATOM 733 N N . ILE A 1 92 ? -10.229 3.902 -1.531 1.00 95.12 92 ILE A N 1
ATOM 734 C CA . ILE A 1 92 ? -11.645 4.221 -1.769 1.00 95.12 92 ILE A CA 1
ATOM 735 C C . ILE A 1 92 ? -12.315 3.124 -2.604 1.00 95.12 92 ILE A C 1
ATOM 737 O O . ILE A 1 92 ? -13.466 2.771 -2.334 1.00 95.12 92 ILE A O 1
ATOM 741 N N . VAL A 1 93 ? -11.618 2.574 -3.603 1.00 93.94 93 VAL A N 1
ATOM 742 C CA . VAL A 1 93 ? -12.136 1.471 -4.425 1.00 93.94 93 VAL A CA 1
ATOM 743 C C . VAL A 1 93 ? -12.305 0.204 -3.587 1.00 93.94 93 VAL A C 1
ATOM 745 O O . VAL A 1 93 ? -13.379 -0.396 -3.641 1.00 93.94 93 VAL A O 1
ATOM 748 N N . ILE A 1 94 ? -11.302 -0.177 -2.786 1.00 93.12 94 ILE A N 1
ATOM 749 C CA . ILE A 1 94 ? -11.394 -1.346 -1.893 1.00 93.12 94 ILE A CA 1
ATOM 750 C C . ILE A 1 94 ? -12.529 -1.151 -0.891 1.00 93.12 94 ILE A C 1
ATOM 752 O O . ILE A 1 94 ? -13.403 -2.006 -0.787 1.00 93.12 94 ILE A O 1
ATOM 756 N N . LEU A 1 95 ? -12.566 -0.007 -0.206 1.00 91.12 95 LEU A N 1
ATOM 757 C CA . LEU A 1 95 ? -13.573 0.309 0.799 1.00 91.12 95 LEU A CA 1
ATOM 758 C C . LEU A 1 95 ? -14.989 0.252 0.221 1.00 91.12 95 LEU A C 1
ATOM 760 O O . LEU A 1 95 ? -15.885 -0.349 0.813 1.00 91.12 95 LEU A O 1
ATOM 764 N N . SER A 1 96 ? -15.188 0.848 -0.957 1.00 89.62 96 SER A N 1
ATOM 765 C CA . SER A 1 96 ? -16.471 0.795 -1.663 1.00 89.62 96 SER A CA 1
ATOM 766 C C . SER A 1 96 ? -16.834 -0.645 -2.025 1.00 89.62 96 SER A C 1
ATOM 768 O O . SER A 1 96 ? -17.982 -1.046 -1.849 1.00 89.62 96 SER A O 1
ATOM 770 N N . GLY A 1 97 ? -15.853 -1.434 -2.479 1.00 89.31 97 GLY A N 1
ATOM 771 C CA . GLY A 1 97 ? -15.994 -2.861 -2.759 1.00 89.31 97 GLY A CA 1
ATOM 772 C C . GLY A 1 97 ? -16.412 -3.674 -1.532 1.00 89.31 97 GLY A C 1
ATOM 773 O O . GLY A 1 97 ? -17.356 -4.456 -1.615 1.00 89.31 97 GLY A O 1
ATOM 774 N N . LEU A 1 98 ? -15.775 -3.457 -0.380 1.00 87.69 98 LEU A N 1
ATOM 775 C CA . LEU A 1 98 ? -16.102 -4.134 0.880 1.00 87.69 98 LEU A CA 1
ATOM 776 C C . LEU A 1 98 ? -17.480 -3.729 1.414 1.00 87.69 98 LEU A C 1
ATOM 778 O O . LEU A 1 98 ? -18.225 -4.582 1.900 1.00 87.69 98 LEU A O 1
ATOM 782 N N . ALA A 1 99 ? -17.861 -2.459 1.258 1.00 85.56 99 ALA A N 1
ATOM 783 C CA . ALA A 1 99 ? -19.176 -1.966 1.658 1.00 85.56 99 ALA A CA 1
ATOM 784 C C . ALA A 1 99 ? -20.320 -2.608 0.848 1.00 85.56 99 ALA A C 1
ATOM 786 O O . ALA A 1 99 ? -21.398 -2.863 1.392 1.00 85.56 99 ALA A O 1
ATOM 787 N N . ILE A 1 100 ? -20.102 -2.898 -0.442 1.00 86.44 100 ILE A N 1
ATOM 788 C CA . ILE A 1 100 ? -21.104 -3.570 -1.288 1.00 86.44 100 ILE A CA 1
ATOM 789 C C . ILE A 1 100 ? -21.028 -5.101 -1.206 1.00 86.44 100 ILE A C 1
ATOM 791 O O . ILE A 1 100 ? -22.053 -5.771 -1.390 1.00 86.44 100 ILE A O 1
ATOM 795 N N . ALA A 1 101 ? -19.853 -5.664 -0.904 1.00 84.19 101 ALA A N 1
ATOM 796 C CA . ALA A 1 101 ? -19.616 -7.104 -0.853 1.00 84.19 101 ALA A CA 1
ATOM 797 C C . ALA A 1 101 ? -20.569 -7.817 0.127 1.00 84.19 101 ALA A C 1
ATOM 799 O O . ALA A 1 101 ? -21.050 -7.212 1.087 1.00 84.19 101 ALA A O 1
ATOM 800 N N . PRO A 1 102 ? -20.910 -9.097 -0.102 1.00 83.62 102 PRO A N 1
ATOM 801 C CA . PRO A 1 102 ? -21.679 -9.883 0.861 1.00 83.62 102 PRO A CA 1
ATOM 802 C C . PRO A 1 102 ? -20.976 -9.945 2.226 1.00 83.62 102 PRO A C 1
ATOM 804 O O . PRO A 1 102 ? -19.755 -10.069 2.278 1.00 83.62 102 PRO A O 1
ATOM 807 N N . GLU A 1 103 ? -21.742 -9.951 3.322 1.00 81.75 103 GLU A N 1
ATOM 808 C CA . GLU A 1 103 ? -21.199 -10.033 4.695 1.00 81.75 103 GLU A CA 1
ATOM 809 C C . GLU A 1 103 ? -20.348 -11.288 4.916 1.00 81.75 103 GLU A C 1
ATOM 811 O O . GLU A 1 103 ? -19.405 -11.291 5.701 1.00 81.75 103 GLU A O 1
ATOM 816 N N . SER A 1 104 ? -20.642 -12.364 4.180 1.00 80.38 104 SER A N 1
ATOM 817 C CA . SER A 1 104 ? -19.840 -13.585 4.201 1.00 80.38 104 SER A CA 1
ATOM 818 C C . SER A 1 104 ? -18.395 -13.350 3.767 1.00 80.38 104 SER A C 1
ATOM 820 O O . SER A 1 104 ? -17.534 -14.124 4.175 1.00 80.38 104 SER A O 1
ATOM 822 N N . PHE A 1 105 ? -18.143 -12.328 2.943 1.00 80.69 105 PHE A N 1
ATOM 823 C CA . PHE A 1 105 ? -16.824 -11.946 2.452 1.00 80.69 105 PHE A CA 1
ATOM 824 C C . PHE A 1 105 ? -16.225 -10.804 3.277 1.00 80.69 105 PHE A C 1
ATOM 826 O O . PHE A 1 105 ? -15.155 -10.995 3.837 1.00 80.69 105 PHE A O 1
ATOM 833 N N . SER A 1 106 ? -16.921 -9.666 3.397 1.00 76.56 106 SER A N 1
ATOM 834 C CA . SER A 1 106 ? -16.384 -8.476 4.078 1.00 76.56 106 SER A CA 1
ATOM 835 C C . SER A 1 106 ? -16.453 -8.529 5.601 1.00 76.56 106 SER A C 1
ATOM 837 O O . SER A 1 106 ? -15.874 -7.673 6.246 1.00 76.56 106 SER A O 1
ATOM 839 N N . LYS A 1 107 ? -17.230 -9.450 6.191 1.00 78.81 107 LYS A N 1
ATOM 840 C CA . LYS A 1 107 ? -17.521 -9.506 7.641 1.00 78.81 107 LYS A CA 1
ATOM 841 C C . LYS A 1 107 ? -18.152 -8.230 8.219 1.00 78.81 107 LYS A C 1
ATOM 843 O O . LYS A 1 107 ? -18.342 -8.109 9.429 1.00 78.81 107 LYS A O 1
ATOM 848 N N . TRP A 1 108 ? -18.538 -7.277 7.373 1.00 77.19 108 TRP A N 1
ATOM 849 C CA . TRP A 1 108 ? -19.164 -6.032 7.792 1.00 77.19 108 TRP A CA 1
ATOM 850 C C . TRP A 1 108 ? -20.678 -6.168 7.744 1.00 77.19 108 TRP A C 1
ATOM 852 O O . TRP A 1 108 ? -21.271 -6.135 6.669 1.00 77.19 108 TRP A O 1
ATOM 862 N N . GLU A 1 109 ? -21.297 -6.301 8.919 1.00 68.88 109 GLU A N 1
ATOM 863 C CA . GLU A 1 109 ? -22.755 -6.315 9.061 1.00 68.88 109 GLU A CA 1
ATOM 864 C C . GLU A 1 109 ? -23.372 -5.089 8.366 1.00 68.88 109 GLU A C 1
ATOM 866 O O . GLU A 1 109 ? -23.068 -3.939 8.697 1.00 68.88 109 GLU A O 1
ATOM 871 N N . LYS A 1 110 ? -24.261 -5.336 7.401 1.00 65.25 110 LYS A N 1
ATOM 872 C CA . LYS A 1 110 ? -24.936 -4.323 6.576 1.00 65.25 110 LYS A CA 1
ATOM 873 C C . LYS A 1 110 ? -26.078 -3.626 7.306 1.00 65.25 110 LYS A C 1
ATOM 875 O O . LYS A 1 110 ? -26.770 -2.791 6.719 1.00 65.25 110 LYS A O 1
ATOM 880 N N . GLY A 1 111 ? -26.279 -3.940 8.586 1.00 62.31 111 GLY A N 1
ATOM 881 C CA . GLY A 1 111 ? -27.130 -3.149 9.459 1.00 62.31 111 GLY A CA 1
ATOM 882 C C . GLY A 1 111 ? -26.682 -1.690 9.397 1.00 62.31 111 GLY A C 1
ATOM 883 O O . GLY A 1 111 ? -25.524 -1.375 9.669 1.00 62.31 111 GLY A O 1
ATOM 884 N N . SER A 1 112 ? -27.600 -0.789 9.036 1.00 60.19 112 SER A N 1
ATOM 885 C CA . SER A 1 112 ? -27.331 0.645 8.834 1.00 60.19 112 SER A CA 1
ATOM 886 C C . SER A 1 112 ? -26.614 1.317 10.012 1.00 60.19 112 SER A C 1
ATOM 888 O O . SER A 1 112 ? -26.017 2.375 9.842 1.00 60.19 112 SER A O 1
ATOM 890 N N . GLU A 1 113 ? -26.631 0.691 11.191 1.00 69.69 113 GLU A N 1
ATOM 891 C CA . GLU A 1 113 ? -25.909 1.080 12.398 1.00 69.69 113 GLU A CA 1
ATOM 892 C C . GLU A 1 113 ? -24.383 1.149 12.234 1.00 69.69 113 GLU A C 1
ATOM 894 O O . GLU A 1 113 ? -23.789 2.074 12.788 1.00 69.69 113 GLU A O 1
ATOM 899 N N . LYS A 1 114 ? -23.727 0.243 11.487 1.00 73.88 114 LYS A N 1
ATOM 900 C CA . LYS A 1 114 ? -22.246 0.200 11.407 1.00 73.88 114 LYS A CA 1
ATOM 901 C C . LYS A 1 114 ? -21.672 1.438 10.705 1.00 73.88 114 LYS A C 1
ATOM 903 O O . LYS A 1 114 ? -20.667 1.994 11.137 1.00 73.88 114 LYS A O 1
ATOM 908 N N . PHE A 1 115 ? -22.385 1.936 9.695 1.00 80.38 115 PHE A N 1
ATOM 909 C CA . PHE A 1 115 ? -22.019 3.128 8.922 1.00 80.38 115 PHE A CA 1
ATOM 910 C C . PHE A 1 115 ? -22.482 4.450 9.559 1.00 80.38 115 PHE A C 1
ATOM 912 O O . PHE A 1 115 ? -22.207 5.526 9.024 1.00 80.38 115 PHE A O 1
ATOM 919 N N . LYS A 1 116 ? -23.176 4.421 10.707 1.00 86.62 116 LYS A N 1
ATOM 920 C CA . LYS A 1 116 ? -23.540 5.657 11.415 1.00 86.62 116 LYS A CA 1
ATOM 921 C C . LYS A 1 116 ? -22.306 6.321 12.005 1.00 86.62 116 LYS A C 1
ATOM 923 O O . LYS A 1 116 ? -21.447 5.673 12.600 1.00 86.62 116 LYS A O 1
ATOM 928 N N . PHE A 1 117 ? -22.302 7.652 11.981 1.00 87.81 117 PHE A N 1
ATOM 929 C CA . PHE A 1 117 ? -21.220 8.468 12.535 1.00 87.81 117 PHE A CA 1
ATOM 930 C C . PHE A 1 117 ? -20.873 8.124 13.995 1.00 87.81 117 PHE A C 1
ATOM 932 O O . PHE A 1 117 ? -19.703 8.103 14.371 1.00 87.81 117 PHE A O 1
ATOM 939 N N . ASN A 1 118 ? -21.873 7.810 14.827 1.00 90.25 118 ASN A N 1
ATOM 940 C CA . ASN A 1 118 ? -21.647 7.441 16.228 1.00 90.25 118 ASN A CA 1
ATOM 941 C C . ASN A 1 118 ? -20.917 6.098 16.378 1.00 90.25 118 ASN A C 1
ATOM 943 O O . ASN A 1 118 ? -20.071 5.968 17.265 1.00 90.25 118 ASN A O 1
ATOM 947 N N . SER A 1 119 ? -21.219 5.129 15.514 1.00 89.06 119 SER A N 1
ATOM 948 C CA . SER A 1 119 ? -20.547 3.828 15.480 1.00 89.06 119 SER A CA 1
ATOM 949 C C . SER A 1 119 ? -19.115 3.991 14.993 1.00 89.06 119 SER A C 1
ATOM 951 O O . SER A 1 119 ? -18.200 3.595 15.708 1.00 89.06 119 SER A O 1
ATOM 953 N N . ILE A 1 120 ? -18.905 4.700 13.879 1.00 90.81 120 ILE A N 1
ATOM 954 C CA . ILE A 1 120 ? -17.566 5.014 13.350 1.00 90.81 120 ILE A CA 1
ATOM 955 C C . ILE A 1 120 ? -16.708 5.708 14.413 1.00 90.81 120 ILE A C 1
ATOM 957 O O . ILE A 1 120 ? -15.583 5.302 14.689 1.00 90.81 120 ILE A O 1
ATOM 961 N N . LYS A 1 121 ? -17.260 6.716 15.099 1.00 91.94 121 LYS A N 1
ATOM 962 C CA . LYS A 1 121 ? -16.558 7.415 16.184 1.00 91.94 121 LYS A CA 1
ATOM 963 C C . LYS A 1 121 ? -16.199 6.482 17.344 1.00 91.94 121 LYS A C 1
ATOM 965 O O . LYS A 1 121 ? -15.153 6.662 17.968 1.00 91.94 121 LYS A O 1
ATOM 970 N N . LYS A 1 122 ? -17.059 5.511 17.665 1.00 92.00 122 LYS A N 1
ATOM 971 C CA . LYS A 1 122 ? -16.793 4.497 18.693 1.00 92.00 122 LYS A CA 1
ATOM 972 C C . LYS A 1 122 ? -15.686 3.539 18.246 1.00 92.00 122 LYS A C 1
ATOM 974 O O . LYS A 1 122 ? -14.787 3.292 19.044 1.00 92.00 122 LYS A O 1
ATOM 979 N N . HIS A 1 123 ? -15.728 3.049 17.009 1.00 91.75 123 HIS A N 1
ATOM 980 C CA . HIS A 1 123 ? -14.709 2.161 16.448 1.00 91.75 123 HIS A CA 1
ATOM 981 C C . HIS A 1 123 ? -13.344 2.844 16.388 1.00 91.75 123 HIS A C 1
ATOM 983 O O . HIS A 1 123 ? -12.408 2.348 17.006 1.00 91.75 123 HIS A O 1
ATOM 989 N N . LEU A 1 124 ? -13.264 4.059 15.838 1.00 92.69 124 LEU A N 1
ATOM 990 C CA . LEU A 1 124 ? -12.027 4.843 15.834 1.00 92.69 124 LEU A CA 1
ATOM 991 C C . LEU A 1 124 ? -11.501 5.087 17.249 1.00 92.69 124 LEU A C 1
ATOM 993 O O . LEU A 1 124 ? -10.315 4.923 17.523 1.00 92.69 124 LEU A O 1
ATOM 997 N N . LYS A 1 125 ? -12.378 5.443 18.196 1.00 93.62 125 LYS A N 1
ATOM 998 C CA . LYS A 1 125 ? -11.962 5.595 19.595 1.00 93.62 125 LYS A CA 1
ATOM 999 C C . LYS A 1 125 ? -11.369 4.293 20.138 1.00 93.62 125 LYS A C 1
ATOM 1001 O O . LYS A 1 125 ? -10.355 4.350 20.831 1.00 93.62 125 LYS A O 1
ATOM 1006 N N . ASN A 1 126 ? -11.986 3.150 19.859 1.00 92.50 126 ASN A N 1
ATOM 1007 C CA . ASN A 1 126 ? -11.482 1.851 20.292 1.00 92.50 126 ASN A CA 1
ATOM 1008 C C . ASN A 1 126 ? -10.136 1.533 19.630 1.00 92.50 126 ASN A C 1
ATOM 1010 O O . ASN A 1 126 ? -9.189 1.238 20.349 1.00 92.50 126 ASN A O 1
ATOM 1014 N N . ALA A 1 127 ? -9.987 1.744 18.322 1.00 93.44 127 ALA A N 1
ATOM 1015 C CA . ALA A 1 127 ? -8.734 1.529 17.599 1.00 93.44 127 ALA A CA 1
ATOM 1016 C C . ALA A 1 127 ? -7.526 2.213 18.272 1.00 93.44 127 ALA A C 1
ATOM 1018 O O . ALA A 1 127 ? -6.458 1.617 18.377 1.00 93.44 127 ALA A O 1
ATOM 1019 N N . TYR A 1 128 ? -7.705 3.420 18.825 1.00 93.75 128 TYR A N 1
ATOM 1020 C CA . TYR A 1 128 ? -6.637 4.146 19.530 1.00 93.75 128 TYR A CA 1
ATOM 1021 C C . TYR A 1 128 ? -6.577 3.927 21.052 1.00 93.75 128 TYR A C 1
ATOM 1023 O O . TYR A 1 128 ? -5.622 4.369 21.695 1.00 93.75 128 TYR A O 1
ATOM 1031 N N . THR A 1 129 ? -7.574 3.280 21.662 1.00 93.25 129 THR A N 1
ATOM 1032 C CA . THR A 1 129 ? -7.631 3.075 23.126 1.00 93.25 129 THR A CA 1
ATOM 1033 C C . THR A 1 129 ? -7.501 1.620 23.561 1.00 93.25 129 THR A C 1
ATOM 1035 O O . THR A 1 129 ? -7.153 1.371 24.716 1.00 93.25 129 THR A O 1
ATOM 1038 N N . THR A 1 130 ? -7.712 0.670 22.655 1.00 92.00 130 THR A N 1
ATOM 1039 C CA . THR A 1 130 ? -7.548 -0.769 22.872 1.00 92.00 130 THR A CA 1
ATOM 1040 C C . THR A 1 130 ? -6.482 -1.334 21.939 1.00 92.00 130 THR A C 1
ATOM 1042 O O . THR A 1 130 ? -6.153 -0.740 20.916 1.00 92.00 130 THR A O 1
ATOM 1045 N N . SER A 1 131 ? -5.886 -2.465 22.317 1.00 89.50 131 SER A N 1
ATOM 1046 C CA . SER A 1 131 ? -4.865 -3.118 21.491 1.00 89.50 131 SER A CA 1
ATOM 1047 C C . SER A 1 131 ? -5.465 -3.679 20.194 1.00 89.50 131 SER A C 1
ATOM 1049 O O . SER A 1 131 ? -6.647 -4.036 20.188 1.00 89.50 131 SER A O 1
ATOM 1051 N N . PRO A 1 132 ? -4.665 -3.794 19.120 1.00 92.12 132 PRO A N 1
ATOM 1052 C CA . PRO A 1 132 ? -5.009 -4.612 17.963 1.00 92.12 132 PRO A CA 1
ATOM 1053 C C . PRO A 1 132 ? -5.340 -6.046 18.369 1.00 92.12 132 PRO A C 1
ATOM 1055 O O . PRO A 1 132 ? -4.854 -6.537 19.396 1.00 92.12 132 PRO A O 1
ATOM 1058 N N . VAL A 1 133 ? -6.160 -6.708 17.565 1.00 92.50 133 VAL A N 1
ATOM 1059 C CA . VAL A 1 133 ? -6.609 -8.082 17.804 1.00 92.50 133 VAL A CA 1
ATOM 1060 C C . VAL A 1 133 ? -6.171 -8.983 16.663 1.00 92.50 133 VAL A C 1
ATOM 1062 O O . VAL A 1 133 ? -5.787 -8.519 15.600 1.00 92.50 133 VAL A O 1
ATOM 1065 N N . VAL A 1 134 ? -6.198 -10.288 16.892 1.00 88.62 134 VAL A N 1
ATOM 1066 C CA . VAL A 1 134 ? -6.194 -11.242 15.787 1.00 88.62 134 VAL A CA 1
ATOM 1067 C C . VAL A 1 134 ? -7.641 -11.360 15.309 1.00 88.62 134 VAL A C 1
ATOM 1069 O O . VAL A 1 134 ? -8.490 -11.798 16.088 1.00 88.62 134 VAL A O 1
ATOM 1072 N N . ASP A 1 135 ? -7.925 -10.918 14.084 1.00 83.00 135 ASP A N 1
ATOM 1073 C CA . ASP A 1 135 ? -9.231 -11.115 13.450 1.00 83.00 135 ASP A CA 1
ATOM 1074 C C . ASP A 1 135 ? -9.435 -12.573 12.992 1.00 83.00 135 ASP A C 1
ATOM 1076 O O . ASP A 1 135 ? -8.595 -13.452 13.211 1.00 83.00 135 ASP A O 1
ATOM 1080 N N . ASN A 1 136 ? -10.599 -12.831 12.394 1.00 82.31 136 ASN A N 1
ATOM 1081 C CA . ASN A 1 136 ? -10.946 -14.119 11.795 1.00 82.31 136 ASN A CA 1
ATOM 1082 C C . ASN A 1 136 ? -11.326 -13.939 10.322 1.00 82.31 136 ASN A C 1
ATOM 1084 O O . ASN A 1 136 ? -12.317 -14.519 9.850 1.00 82.31 136 ASN A O 1
ATOM 1088 N N . ASP A 1 137 ? -10.570 -13.103 9.621 1.00 83.00 137 ASP A N 1
ATOM 1089 C CA . ASP A 1 137 ? -10.787 -12.859 8.209 1.00 83.00 137 ASP A CA 1
ATOM 1090 C C . ASP A 1 137 ? -10.447 -14.087 7.368 1.00 83.00 137 ASP A C 1
ATOM 1092 O O . ASP A 1 137 ? -9.823 -15.064 7.804 1.00 83.00 137 ASP A O 1
ATOM 1096 N N . HIS A 1 138 ? -10.957 -14.097 6.137 1.00 84.06 138 HIS A N 1
ATOM 1097 C CA . HIS A 1 138 ? -10.683 -15.204 5.232 1.00 84.06 138 HIS A CA 1
ATOM 1098 C C . HIS A 1 138 ? -9.202 -15.221 4.881 1.00 84.06 138 HIS A C 1
ATOM 1100 O O . HIS A 1 138 ? -8.623 -14.195 4.545 1.00 84.06 138 HIS A O 1
ATOM 1106 N N . TRP A 1 139 ? -8.610 -16.414 4.826 1.00 86.75 139 TRP A N 1
ATOM 1107 C CA . TRP A 1 139 ? -7.198 -16.578 4.464 1.00 86.75 139 TRP A CA 1
ATOM 1108 C C . TRP A 1 139 ? -6.835 -15.906 3.125 1.00 86.75 139 TRP A C 1
ATOM 1110 O O . TRP A 1 139 ? -5.705 -15.464 2.943 1.00 86.75 139 TRP A O 1
ATOM 1120 N N . ILE A 1 140 ? -7.784 -15.820 2.183 1.00 86.00 140 ILE A N 1
ATOM 1121 C CA . ILE A 1 140 ? -7.590 -15.141 0.895 1.00 86.00 140 ILE A CA 1
ATOM 1122 C C . ILE A 1 140 ? -7.407 -13.637 1.106 1.00 86.00 140 ILE A C 1
ATOM 1124 O O . ILE A 1 140 ? -6.547 -13.040 0.465 1.00 86.00 140 ILE A O 1
ATOM 1128 N N . THR A 1 141 ? -8.173 -13.023 2.004 1.00 85.12 141 THR A N 1
ATOM 1129 C CA . THR A 1 141 ? -8.006 -11.613 2.366 1.00 85.12 141 THR A CA 1
ATOM 1130 C C . THR A 1 141 ? -6.607 -11.413 2.946 1.00 85.12 141 THR A C 1
ATOM 1132 O O . THR A 1 141 ? -5.800 -10.713 2.334 1.00 85.12 141 THR A O 1
ATOM 1135 N N . ASN A 1 142 ? -6.258 -12.151 4.003 1.00 87.44 142 ASN A N 1
ATOM 1136 C CA . ASN A 1 142 ? -5.014 -11.952 4.760 1.00 87.44 142 ASN A CA 1
ATOM 1137 C C . ASN A 1 142 ? -3.766 -12.276 3.931 1.00 87.44 142 ASN A C 1
ATOM 1139 O O . ASN A 1 142 ? -2.775 -11.561 4.009 1.00 87.44 142 ASN A O 1
ATOM 1143 N N . TYR A 1 143 ? -3.786 -13.321 3.097 1.00 88.62 143 TYR A N 1
ATOM 1144 C CA . TYR A 1 143 ? -2.577 -13.812 2.415 1.00 88.62 143 TYR A CA 1
ATOM 1145 C C . TYR A 1 143 ? -2.542 -13.580 0.902 1.00 88.62 143 TYR A C 1
ATOM 1147 O O . TYR A 1 143 ? -1.528 -13.878 0.269 1.00 88.62 143 TYR A O 1
ATOM 1155 N N . VAL A 1 144 ? -3.605 -13.030 0.310 1.00 91.19 144 VAL A N 1
ATOM 1156 C CA . VAL A 1 144 ? -3.621 -12.615 -1.104 1.00 91.19 144 VAL A CA 1
ATOM 1157 C C . VAL A 1 144 ? -4.012 -11.147 -1.229 1.00 91.19 144 VAL A C 1
ATOM 1159 O O . VAL A 1 144 ? -3.266 -10.381 -1.836 1.00 91.19 144 VAL A O 1
ATOM 1162 N N . GLY A 1 145 ? -5.130 -10.742 -0.622 1.00 94.31 145 GLY A N 1
ATOM 1163 C CA . GLY A 1 145 ? -5.638 -9.368 -0.661 1.00 94.31 145 GLY A CA 1
ATOM 1164 C C . GLY A 1 145 ? -4.660 -8.361 -0.058 1.00 94.31 145 GLY A C 1
ATOM 1165 O O . GLY A 1 145 ? -4.175 -7.482 -0.768 1.00 94.31 145 GLY A O 1
ATOM 1166 N N . HIS A 1 146 ? -4.300 -8.540 1.212 1.00 95.75 146 HIS A N 1
ATOM 1167 C CA . HIS A 1 146 ? -3.387 -7.650 1.932 1.00 95.75 146 HIS A CA 1
ATOM 1168 C C . HIS A 1 146 ? -1.991 -7.566 1.285 1.00 95.75 146 HIS A C 1
ATOM 1170 O O . HIS A 1 146 ? -1.515 -6.453 1.044 1.00 95.75 146 HIS A O 1
ATOM 1176 N N . PRO A 1 147 ? -1.332 -8.676 0.885 1.00 97.62 147 PRO A N 1
ATOM 1177 C CA . PRO A 1 147 ? -0.086 -8.592 0.124 1.00 97.62 147 PRO A CA 1
ATOM 1178 C C . PRO A 1 147 ? -0.233 -7.863 -1.214 1.00 97.62 147 PRO A C 1
ATOM 1180 O O . PRO A 1 147 ? 0.663 -7.115 -1.601 1.00 97.62 147 PRO A O 1
ATOM 1183 N N . TYR A 1 148 ? -1.351 -8.038 -1.922 1.00 97.81 148 TYR A N 1
ATOM 1184 C CA . TYR A 1 148 ? -1.604 -7.333 -3.179 1.00 97.81 148 TYR A CA 1
ATOM 1185 C C . TYR A 1 148 ? -1.829 -5.826 -2.959 1.00 97.81 148 TYR A C 1
ATOM 1187 O O . TYR A 1 148 ? -1.269 -4.998 -3.680 1.00 97.81 148 TYR A O 1
ATOM 1195 N N . GLN A 1 149 ? -2.568 -5.451 -1.916 1.00 98.12 149 GLN A N 1
ATOM 1196 C CA . GLN A 1 149 ? -2.758 -4.061 -1.504 1.00 98.12 149 GLN A CA 1
ATOM 1197 C C . GLN A 1 149 ? -1.441 -3.403 -1.078 1.00 98.12 149 GLN A C 1
ATOM 1199 O O . GLN A 1 149 ? -1.095 -2.328 -1.574 1.00 98.12 149 GLN A O 1
ATOM 1204 N N . GLY A 1 150 ? -0.635 -4.080 -0.261 1.00 98.31 150 GLY A N 1
ATOM 1205 C CA . GLY A 1 150 ? 0.703 -3.614 0.087 1.00 98.31 150 GLY A CA 1
ATOM 1206 C C . GLY A 1 150 ? 1.625 -3.487 -1.135 1.00 98.31 150 GLY A C 1
ATOM 1207 O O . GLY A 1 150 ? 2.403 -2.536 -1.234 1.00 98.31 150 GLY A O 1
ATOM 1208 N N . ALA A 1 151 ? 1.514 -4.387 -2.118 1.00 98.56 151 ALA A N 1
ATOM 1209 C CA . ALA A 1 151 ? 2.276 -4.301 -3.365 1.00 98.56 151 ALA A CA 1
ATOM 1210 C C . ALA A 1 151 ? 1.892 -3.067 -4.191 1.00 98.56 151 ALA A C 1
ATOM 1212 O O . ALA A 1 151 ? 2.766 -2.461 -4.821 1.00 98.56 151 ALA A O 1
ATOM 1213 N N . PHE A 1 152 ? 0.620 -2.657 -4.158 1.00 98.69 152 PHE A N 1
ATOM 1214 C CA . PHE A 1 152 ? 0.166 -1.400 -4.748 1.00 98.69 152 PHE A CA 1
ATOM 1215 C C . PHE A 1 152 ? 0.789 -0.189 -4.041 1.00 98.69 152 PHE A C 1
ATOM 1217 O O . PHE A 1 152 ? 1.337 0.694 -4.709 1.00 98.69 152 PHE A O 1
ATOM 1224 N N . TYR A 1 153 ? 0.771 -0.150 -2.704 1.00 98.62 153 TYR A N 1
ATOM 1225 C CA . TYR A 1 153 ? 1.396 0.935 -1.937 1.00 98.62 153 TYR A CA 1
ATOM 1226 C C . TYR A 1 153 ? 2.893 1.043 -2.222 1.00 98.62 153 TYR A C 1
ATOM 1228 O O . TYR A 1 153 ? 3.399 2.123 -2.526 1.00 98.62 153 TYR A O 1
ATOM 1236 N N . TYR A 1 154 ? 3.596 -0.088 -2.205 1.00 98.62 154 TYR A N 1
ATOM 1237 C CA . TYR A 1 154 ? 5.011 -0.160 -2.546 1.00 98.62 154 TYR A CA 1
ATOM 1238 C C . TYR A 1 154 ? 5.278 0.376 -3.961 1.00 98.62 154 TYR A C 1
ATOM 1240 O O . TYR A 1 154 ? 6.094 1.284 -4.152 1.00 98.62 154 TYR A O 1
ATOM 1248 N N . ASN A 1 155 ? 4.544 -0.125 -4.961 1.00 98.19 155 ASN A N 1
ATOM 1249 C CA . ASN A 1 155 ? 4.729 0.274 -6.355 1.00 98.19 155 ASN A CA 1
ATOM 1250 C C . ASN A 1 155 ? 4.280 1.698 -6.669 1.00 98.19 155 ASN A C 1
ATOM 1252 O O . ASN A 1 155 ? 4.749 2.265 -7.662 1.00 98.19 155 ASN A O 1
ATOM 1256 N N . SER A 1 156 ? 3.454 2.301 -5.810 1.00 97.31 156 SER A N 1
ATOM 1257 C CA . SER A 1 156 ? 3.065 3.704 -5.922 1.00 97.31 156 SER A CA 1
ATOM 1258 C C . SER A 1 156 ? 4.269 4.636 -5.818 1.00 97.31 156 SER A C 1
ATOM 1260 O O . SER A 1 156 ? 4.261 5.671 -6.478 1.00 97.31 156 SER A O 1
ATOM 1262 N N . LEU A 1 157 ? 5.325 4.267 -5.078 1.00 95.31 157 LEU A N 1
ATOM 1263 C CA . LEU A 1 157 ? 6.614 4.980 -5.065 1.00 95.31 157 LEU A CA 1
ATOM 1264 C C . LEU A 1 157 ? 7.686 4.282 -5.896 1.00 95.31 157 LEU A C 1
ATOM 1266 O O . LEU A 1 157 ? 8.452 4.959 -6.583 1.00 95.31 157 LEU A O 1
ATOM 1270 N N . ARG A 1 158 ? 7.748 2.947 -5.870 1.00 95.31 158 ARG A N 1
ATOM 1271 C CA . ARG A 1 158 ? 8.805 2.199 -6.563 1.00 95.31 158 ARG A CA 1
ATOM 1272 C C . ARG A 1 158 ? 8.832 2.483 -8.067 1.00 95.31 158 ARG A C 1
ATOM 1274 O O . ARG A 1 158 ? 9.911 2.593 -8.648 1.00 95.31 158 ARG A O 1
ATOM 1281 N N . SER A 1 159 ? 7.659 2.689 -8.670 1.00 93.75 159 SER A N 1
ATOM 1282 C CA . SER A 1 159 ? 7.495 3.054 -10.087 1.00 93.75 159 SER A CA 1
ATOM 1283 C C . SER A 1 159 ? 7.812 4.524 -10.398 1.00 93.75 159 SER A C 1
ATOM 1285 O O . SER A 1 159 ? 7.786 4.929 -11.553 1.00 93.75 159 SER A O 1
ATOM 1287 N N . GLN A 1 160 ? 8.138 5.330 -9.384 1.00 92.19 160 GLN A N 1
ATOM 1288 C CA . GLN A 1 160 ? 8.610 6.714 -9.509 1.00 92.19 160 GLN A CA 1
ATOM 1289 C C . GLN A 1 160 ? 10.133 6.826 -9.292 1.00 92.19 160 GLN A C 1
ATOM 1291 O O . GLN A 1 160 ? 10.633 7.885 -8.909 1.00 92.19 160 GLN A O 1
ATOM 1296 N N . ASP A 1 161 ? 10.879 5.734 -9.478 1.00 89.06 161 ASP A N 1
ATOM 1297 C CA . ASP A 1 161 ? 12.326 5.635 -9.222 1.00 89.06 161 ASP A CA 1
ATOM 1298 C C . ASP A 1 161 ? 12.730 5.884 -7.756 1.00 89.06 161 ASP A C 1
ATOM 1300 O O . ASP A 1 161 ? 13.846 6.324 -7.471 1.00 89.06 161 ASP A O 1
ATOM 1304 N N . CYS A 1 162 ? 11.832 5.625 -6.802 1.00 89.88 162 CYS A N 1
ATOM 1305 C CA . CYS A 1 162 ? 12.207 5.571 -5.390 1.00 89.88 162 CYS A CA 1
ATOM 1306 C C . CYS A 1 162 ? 12.987 4.289 -5.078 1.00 89.88 162 CYS A C 1
ATOM 1308 O O . CYS A 1 162 ? 12.796 3.244 -5.707 1.00 89.88 162 CYS A O 1
ATOM 1310 N N . SER A 1 163 ? 13.855 4.365 -4.068 1.00 92.31 163 SER A N 1
ATOM 1311 C CA . SER A 1 163 ? 14.595 3.196 -3.591 1.00 92.31 163 SER A CA 1
ATOM 1312 C C . SER A 1 163 ? 13.662 2.174 -2.937 1.00 92.31 163 SER A C 1
ATOM 1314 O O . SER A 1 163 ? 12.541 2.504 -2.533 1.00 92.31 163 SER A O 1
ATOM 1316 N N . VAL A 1 164 ? 14.151 0.940 -2.781 1.00 93.06 164 VAL A N 1
ATOM 1317 C CA . VAL A 1 164 ? 13.448 -0.112 -2.030 1.00 93.06 164 VAL A CA 1
ATOM 1318 C C . VAL A 1 164 ? 13.084 0.397 -0.637 1.00 93.06 164 VAL A C 1
ATOM 1320 O O . VAL A 1 164 ? 11.927 0.334 -0.257 1.00 93.06 164 VAL A O 1
ATOM 1323 N N . LEU A 1 165 ? 14.023 1.019 0.086 1.00 94.38 165 LEU A N 1
ATOM 1324 C CA . LEU A 1 165 ? 13.772 1.521 1.441 1.00 94.38 165 LEU A CA 1
ATOM 1325 C C . LEU A 1 165 ? 12.681 2.603 1.492 1.00 94.38 165 LEU A C 1
ATOM 1327 O O . LEU A 1 165 ? 11.803 2.538 2.347 1.00 94.38 165 LEU A O 1
ATOM 1331 N N . GLN A 1 166 ? 12.714 3.581 0.580 1.00 94.44 166 GLN A N 1
ATOM 1332 C CA . GLN A 1 166 ? 11.687 4.632 0.511 1.00 94.44 166 GLN A CA 1
ATOM 1333 C C . GLN A 1 166 ? 10.305 4.040 0.226 1.00 94.44 166 GLN A C 1
ATOM 1335 O O . GLN A 1 166 ? 9.317 4.417 0.853 1.00 94.44 166 GLN A O 1
ATOM 1340 N N . SER A 1 167 ? 10.255 3.093 -0.707 1.00 96.38 167 SER A N 1
ATOM 1341 C CA . SER A 1 167 ? 9.023 2.430 -1.125 1.00 96.38 167 SER A CA 1
ATOM 1342 C C . SER A 1 167 ? 8.482 1.513 -0.021 1.00 96.38 167 SER A C 1
ATOM 1344 O O . SER A 1 167 ? 7.280 1.500 0.226 1.00 96.38 167 SER A O 1
ATOM 134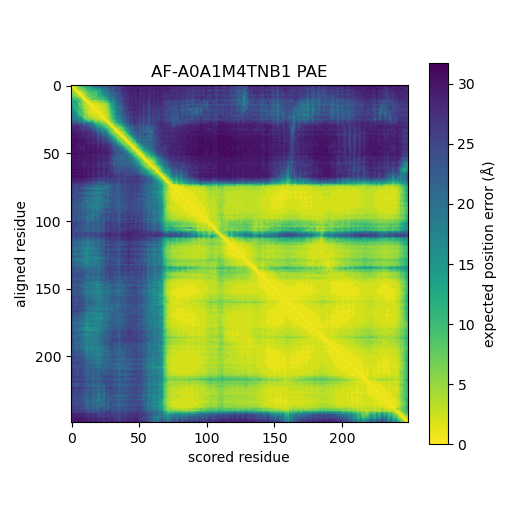6 N N . SER A 1 168 ? 9.355 0.816 0.715 1.00 97.44 168 SER A N 1
ATOM 1347 C CA . SER A 1 168 ? 8.988 -0.008 1.872 1.00 97.44 168 SER A CA 1
ATOM 1348 C C . SER A 1 168 ? 8.484 0.825 3.046 1.00 97.44 168 SER A C 1
ATOM 1350 O O . SER A 1 168 ? 7.476 0.473 3.650 1.00 97.44 168 SER A O 1
ATOM 1352 N N . ALA A 1 169 ? 9.140 1.948 3.357 1.00 97.81 169 ALA A N 1
ATOM 1353 C CA . ALA A 1 169 ? 8.689 2.852 4.414 1.00 97.81 169 ALA A CA 1
ATOM 1354 C C . ALA A 1 169 ? 7.314 3.452 4.088 1.00 97.81 169 ALA A C 1
ATOM 1356 O O . ALA A 1 169 ? 6.448 3.539 4.956 1.00 97.81 169 ALA A O 1
ATOM 1357 N N . PHE A 1 170 ? 7.090 3.812 2.823 1.00 98.12 170 PHE A N 1
ATOM 1358 C CA . PHE A 1 170 ? 5.788 4.274 2.360 1.00 98.12 170 PHE A CA 1
ATOM 1359 C C . PHE A 1 170 ? 4.725 3.170 2.408 1.00 98.12 170 PHE A C 1
ATOM 1361 O O . PHE A 1 170 ? 3.620 3.426 2.874 1.00 98.12 170 PHE A O 1
ATOM 1368 N N . CYS A 1 171 ? 5.061 1.943 1.997 1.00 98.56 171 CYS A N 1
ATOM 1369 C CA . CYS A 1 171 ? 4.177 0.781 2.112 1.00 98.56 171 CYS A CA 1
ATOM 1370 C C . CYS A 1 171 ? 3.746 0.538 3.566 1.00 98.56 171 CYS A C 1
ATOM 1372 O O . CYS A 1 171 ? 2.554 0.403 3.839 1.00 98.56 171 CYS A O 1
ATOM 1374 N N . LEU A 1 172 ? 4.691 0.574 4.512 1.00 98.50 172 LEU A N 1
ATOM 1375 C CA . LEU A 1 172 ? 4.397 0.471 5.941 1.00 98.50 172 LEU A CA 1
ATOM 1376 C C . LEU A 1 172 ? 3.473 1.598 6.416 1.00 98.50 172 LEU A C 1
ATOM 1378 O O . LEU A 1 172 ? 2.491 1.336 7.103 1.00 98.50 172 LEU A O 1
ATOM 1382 N N . ALA A 1 173 ? 3.762 2.842 6.031 1.00 98.25 173 ALA A N 1
ATOM 1383 C CA . ALA A 1 173 ? 2.943 3.987 6.413 1.00 98.25 173 ALA A CA 1
ATOM 1384 C C . ALA A 1 173 ? 1.508 3.886 5.870 1.00 98.25 173 ALA A C 1
ATOM 1386 O O . ALA A 1 173 ? 0.566 4.127 6.618 1.00 98.25 173 ALA A O 1
ATOM 1387 N N . GLN A 1 174 ? 1.328 3.496 4.604 1.00 98.31 174 GLN A N 1
ATOM 1388 C CA . GLN A 1 174 ? -0.002 3.303 4.015 1.00 98.31 174 GLN A CA 1
ATOM 1389 C C . GLN A 1 174 ? -0.741 2.112 4.629 1.00 98.31 174 GLN A C 1
ATOM 1391 O O . GLN A 1 174 ? -1.927 2.226 4.912 1.00 98.31 174 GLN A O 1
ATOM 1396 N N . SER A 1 175 ? -0.040 1.017 4.939 1.00 97.88 175 SER A N 1
ATOM 1397 C CA . SER A 1 175 ? -0.636 -0.123 5.654 1.00 97.88 175 SER A CA 1
ATOM 1398 C C . SER A 1 175 ? -1.178 0.308 7.022 1.00 97.88 175 SER A C 1
ATOM 1400 O O . SER A 1 175 ? -2.285 -0.052 7.395 1.00 97.88 175 SER A O 1
ATOM 1402 N N . LEU A 1 176 ? -0.446 1.159 7.751 1.00 97.06 176 LEU A N 1
ATOM 1403 C CA . LEU A 1 176 ? -0.931 1.726 9.014 1.00 97.06 176 LEU A CA 1
ATOM 1404 C C . LEU A 1 176 ? -2.133 2.661 8.822 1.00 97.06 176 LEU A C 1
ATOM 1406 O O . LEU A 1 176 ? -3.017 2.686 9.675 1.00 97.06 176 LEU A O 1
ATOM 1410 N N . ILE A 1 177 ? -2.162 3.443 7.738 1.00 96.94 177 ILE A N 1
ATOM 1411 C CA . ILE A 1 177 ? -3.289 4.331 7.407 1.00 96.94 177 ILE A CA 1
ATOM 1412 C C . ILE A 1 177 ? -4.541 3.521 7.063 1.00 96.94 177 ILE A C 1
ATOM 1414 O O . ILE A 1 177 ? -5.633 3.923 7.460 1.00 96.94 177 ILE A O 1
ATOM 1418 N N . TRP A 1 178 ? -4.397 2.395 6.365 1.00 96.31 178 TRP A N 1
ATOM 1419 C CA . TRP A 1 178 ? -5.499 1.470 6.122 1.00 96.31 178 TRP A CA 1
ATOM 1420 C C . TRP A 1 178 ? -6.081 0.963 7.444 1.00 96.31 178 TRP A C 1
ATOM 1422 O O . TRP A 1 178 ? -7.206 1.324 7.791 1.00 96.31 178 TRP A O 1
ATOM 1432 N N . GLU A 1 179 ? -5.263 0.266 8.233 1.00 94.69 179 GLU A N 1
ATOM 1433 C CA . GLU A 1 179 ? -5.676 -0.393 9.477 1.00 94.69 179 GLU A CA 1
ATOM 1434 C C . GLU A 1 179 ? -6.249 0.584 10.508 1.00 94.69 179 GLU A C 1
ATOM 1436 O O . GLU A 1 179 ? -7.340 0.396 11.039 1.00 94.69 179 GLU A O 1
ATOM 1441 N N . TYR A 1 180 ? -5.521 1.665 10.809 1.00 95.19 180 TYR A N 1
ATOM 1442 C CA . TYR A 1 180 ? -5.906 2.620 11.856 1.00 95.19 180 T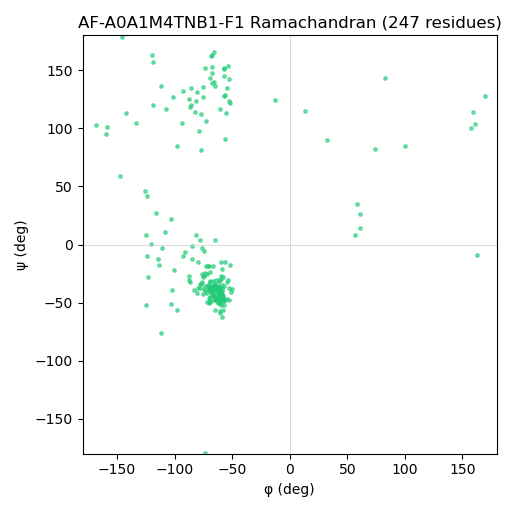YR A CA 1
ATOM 1443 C C . TYR A 1 180 ? -6.773 3.778 11.354 1.00 95.19 180 TYR A C 1
ATOM 1445 O O . TYR A 1 180 ? -7.232 4.582 12.167 1.00 95.19 180 TYR A O 1
ATOM 1453 N N . GLY A 1 181 ? -6.980 3.899 10.045 1.00 94.56 181 GLY A N 1
ATOM 1454 C CA . GLY A 1 181 ? -7.772 4.966 9.441 1.00 94.56 181 GLY A CA 1
ATOM 1455 C C . GLY A 1 181 ? -9.055 4.436 8.824 1.00 94.56 181 GLY A C 1
ATOM 1456 O O . GLY A 1 181 ? -10.136 4.640 9.377 1.00 94.56 181 GLY A O 1
ATOM 1457 N N . TRP A 1 182 ? -8.933 3.798 7.661 1.00 93.56 182 TRP A N 1
ATOM 1458 C CA . TRP A 1 182 ? -10.077 3.350 6.865 1.00 93.56 182 TRP A CA 1
ATOM 1459 C C . TRP A 1 182 ? -10.823 2.190 7.520 1.00 93.56 182 TRP A C 1
ATOM 1461 O O . TRP A 1 182 ? -12.038 2.262 7.700 1.00 93.56 182 TRP A O 1
ATOM 1471 N N . GLU A 1 183 ? -10.098 1.156 7.923 1.00 90.62 183 GLU A N 1
ATOM 1472 C CA . GLU A 1 183 ? -10.657 -0.078 8.470 1.00 90.62 183 GLU A CA 1
ATOM 1473 C C . GLU A 1 183 ? -11.082 0.084 9.931 1.00 90.62 183 GLU A C 1
ATOM 1475 O O . GLU A 1 183 ? -12.178 -0.324 10.317 1.00 90.62 183 GLU A O 1
ATOM 1480 N N . ALA A 1 184 ? -10.311 0.848 10.712 1.00 92.69 184 ALA A N 1
ATOM 1481 C CA . ALA A 1 184 ? -10.662 1.260 12.073 1.00 92.69 184 ALA A CA 1
ATOM 1482 C C . ALA A 1 184 ? -12.001 2.012 12.197 1.00 92.69 184 ALA A C 1
ATOM 1484 O O . ALA A 1 184 ? -12.517 2.186 13.305 1.00 92.69 184 ALA A O 1
ATOM 1485 N N . CYS A 1 185 ? -12.578 2.494 11.091 1.00 90.38 185 CYS A N 1
ATOM 1486 C CA . CYS A 1 185 ? -13.935 3.040 11.092 1.00 90.38 185 CYS A CA 1
ATOM 1487 C C . CYS A 1 185 ? -15.007 1.958 11.302 1.00 90.38 185 CYS A C 1
ATOM 1489 O O . CYS A 1 185 ? -16.105 2.276 11.764 1.00 90.38 185 CYS A O 1
ATOM 1491 N N . PHE A 1 186 ? -14.697 0.701 10.988 1.00 89.31 186 PHE A N 1
ATOM 1492 C CA . PHE A 1 186 ? -15.643 -0.410 10.956 1.00 89.31 186 PHE A CA 1
ATOM 1493 C C . PHE A 1 186 ? -15.227 -1.560 11.877 1.00 89.31 186 PHE A C 1
ATOM 1495 O O . PHE A 1 186 ? -16.098 -2.254 12.404 1.00 89.31 186 PHE A O 1
ATOM 1502 N N . GLU A 1 187 ? -13.939 -1.751 12.143 1.00 89.06 187 GLU A N 1
ATOM 1503 C CA . GLU A 1 187 ? -13.461 -2.821 13.018 1.00 89.06 187 GLU A CA 1
ATOM 1504 C C . GLU A 1 187 ? -12.226 -2.452 13.833 1.00 89.06 187 GLU A C 1
ATOM 1506 O O . GLU A 1 187 ? -11.777 -1.310 13.842 1.00 89.06 187 GLU A O 1
ATOM 1511 N N . GLN A 1 188 ? -11.775 -3.387 14.665 1.00 92.94 188 GLN A N 1
ATOM 1512 C CA . GLN A 1 188 ? -10.585 -3.189 15.482 1.00 92.94 188 GLN A CA 1
ATOM 1513 C C . GLN A 1 188 ? -9.359 -3.575 14.642 1.00 92.94 188 GLN A C 1
ATOM 1515 O O . GLN A 1 188 ? -9.407 -4.650 14.053 1.00 92.94 188 GLN A O 1
ATOM 1520 N N . PRO A 1 189 ? -8.269 -2.779 14.636 1.00 94.00 189 PRO A N 1
ATOM 1521 C CA . PRO A 1 189 ? -7.086 -3.070 13.827 1.00 94.00 189 PRO A CA 1
ATOM 1522 C C . PRO A 1 189 ? -6.538 -4.482 14.035 1.00 94.00 189 PRO A C 1
ATOM 1524 O O . PRO A 1 189 ? -6.488 -4.966 15.180 1.00 94.00 189 PRO A O 1
ATOM 1527 N N . SER A 1 190 ? -6.065 -5.095 12.953 1.00 94.94 190 SER A N 1
ATOM 1528 C CA . SER A 1 190 ? -5.579 -6.469 12.956 1.00 94.94 190 SER A CA 1
ATOM 1529 C C . SER A 1 190 ? -4.079 -6.564 13.199 1.00 94.94 190 SER A C 1
ATOM 1531 O O . SER A 1 190 ? -3.263 -5.913 12.552 1.00 94.94 190 SER A O 1
ATOM 1533 N N . ILE A 1 191 ? -3.661 -7.441 14.114 1.00 92.69 191 ILE A N 1
ATOM 1534 C CA . ILE A 1 191 ? -2.240 -7.776 14.293 1.00 92.69 191 ILE A CA 1
ATOM 1535 C C . ILE A 1 191 ? -1.682 -8.451 13.037 1.00 92.69 191 ILE A C 1
ATOM 1537 O O . ILE A 1 191 ? -0.511 -8.248 12.712 1.00 92.69 191 ILE A O 1
ATOM 1541 N N . GLN A 1 192 ? -2.488 -9.277 12.365 1.00 93.31 192 GLN A N 1
ATOM 1542 C CA . GLN A 1 192 ? -2.031 -10.024 11.199 1.00 93.31 192 GLN A CA 1
ATOM 1543 C C . GLN A 1 192 ? -1.777 -9.069 10.045 1.00 93.31 192 GLN A C 1
ATOM 1545 O O . GLN A 1 192 ? -0.689 -9.091 9.471 1.00 93.31 192 GLN A O 1
ATOM 1550 N N . ASP A 1 193 ? -2.714 -8.171 9.776 1.00 94.19 193 ASP A N 1
ATOM 1551 C CA . ASP A 1 193 ? -2.646 -7.316 8.596 1.00 94.19 193 ASP A CA 1
ATOM 1552 C C . ASP A 1 193 ? -1.625 -6.190 8.762 1.00 94.19 193 ASP A C 1
ATOM 1554 O O . ASP A 1 193 ? -0.926 -5.843 7.803 1.00 94.19 193 ASP A O 1
ATOM 1558 N N . LEU A 1 194 ? -1.378 -5.747 10.003 1.00 95.25 194 LEU A N 1
ATOM 1559 C CA . LEU A 1 194 ? -0.242 -4.887 10.357 1.00 95.25 194 LEU A CA 1
ATOM 1560 C C . LEU A 1 194 ? 1.130 -5.506 10.033 1.00 95.25 194 LEU A C 1
ATOM 1562 O O . LEU A 1 194 ? 2.119 -4.777 9.928 1.00 95.25 194 LEU A O 1
ATOM 1566 N N . ILE A 1 195 ? 1.215 -6.831 9.887 1.00 94.38 195 ILE A N 1
ATOM 1567 C CA . ILE A 1 195 ? 2.446 -7.553 9.538 1.00 94.38 195 ILE A CA 1
ATOM 1568 C C . ILE A 1 195 ? 2.418 -7.972 8.066 1.00 94.38 195 ILE A C 1
ATOM 1570 O O . ILE A 1 195 ? 3.372 -7.721 7.325 1.00 94.38 195 ILE A O 1
ATOM 1574 N N . VAL A 1 196 ? 1.338 -8.621 7.637 1.00 95.88 196 VAL A N 1
ATOM 1575 C CA . VAL A 1 196 ? 1.243 -9.274 6.332 1.00 95.88 196 VAL A CA 1
ATOM 1576 C C . VAL A 1 196 ? 1.112 -8.254 5.205 1.00 95.88 196 VAL A C 1
ATOM 1578 O O . VAL A 1 196 ? 1.804 -8.405 4.196 1.00 95.88 196 VAL A O 1
ATOM 1581 N N . THR A 1 197 ? 0.334 -7.182 5.387 1.00 97.25 197 THR A N 1
ATOM 1582 C CA . THR A 1 197 ? 0.188 -6.119 4.378 1.00 97.25 197 THR A CA 1
ATOM 1583 C C . THR A 1 197 ? 1.535 -5.488 4.018 1.00 97.25 197 THR A C 1
ATOM 1585 O O . THR A 1 197 ? 1.923 -5.552 2.847 1.00 97.25 197 THR A O 1
ATOM 1588 N N . PRO A 1 198 ? 2.324 -4.939 4.967 1.00 97.19 198 PRO A N 1
ATOM 1589 C CA . PRO A 1 198 ? 3.577 -4.291 4.604 1.00 97.19 198 PRO A CA 1
ATOM 1590 C C . PRO A 1 198 ? 4.666 -5.281 4.175 1.00 97.19 198 PRO A C 1
ATOM 1592 O O . PRO A 1 198 ? 5.365 -5.021 3.196 1.00 97.19 198 PRO A O 1
ATOM 1595 N N . LEU A 1 199 ? 4.832 -6.419 4.862 1.00 97.44 199 LEU A N 1
ATOM 1596 C CA . LEU A 1 199 ? 5.903 -7.367 4.526 1.00 97.44 199 LEU A CA 1
ATOM 1597 C C . LEU A 1 199 ? 5.616 -8.112 3.221 1.00 97.44 199 LEU A C 1
ATOM 1599 O O . LEU A 1 199 ? 6.471 -8.157 2.333 1.00 97.44 199 LEU A O 1
ATOM 1603 N N . GLY A 1 200 ? 4.407 -8.661 3.088 1.00 97.44 200 GLY A N 1
ATOM 1604 C CA . GLY A 1 200 ? 3.952 -9.306 1.860 1.00 97.44 200 GLY A CA 1
ATOM 1605 C C . GLY A 1 200 ? 3.933 -8.318 0.701 1.00 97.44 200 GLY A C 1
ATOM 1606 O O . GLY A 1 200 ? 4.425 -8.633 -0.380 1.00 97.44 200 GLY A O 1
ATOM 1607 N N . GLY A 1 201 ? 3.478 -7.090 0.953 1.00 98.06 201 GLY A N 1
ATOM 1608 C CA . GLY A 1 201 ? 3.453 -6.016 -0.028 1.00 98.06 201 GLY A CA 1
ATOM 1609 C C . GLY A 1 201 ? 4.819 -5.627 -0.575 1.00 98.06 201 GLY A C 1
ATOM 1610 O O . GLY A 1 201 ? 4.966 -5.467 -1.782 1.00 98.06 201 GLY A O 1
ATOM 1611 N N . VAL A 1 202 ? 5.845 -5.521 0.272 1.00 98.38 202 VAL A N 1
ATOM 1612 C CA . VAL A 1 202 ? 7.217 -5.246 -0.189 1.00 98.38 202 VAL A CA 1
ATOM 1613 C C . VAL A 1 202 ? 7.751 -6.394 -1.049 1.00 98.38 202 VAL A C 1
ATOM 1615 O O . VAL A 1 202 ? 8.325 -6.148 -2.110 1.00 98.38 202 VAL A O 1
ATOM 1618 N N . ILE A 1 203 ? 7.546 -7.645 -0.622 1.00 98.06 203 ILE A N 1
ATOM 1619 C CA . ILE A 1 203 ? 8.038 -8.829 -1.343 1.00 98.06 203 ILE A CA 1
ATOM 1620 C C . ILE A 1 203 ? 7.345 -8.955 -2.701 1.00 98.06 203 ILE A C 1
ATOM 1622 O O . ILE A 1 203 ? 8.008 -8.979 -3.738 1.00 98.06 203 ILE A O 1
ATOM 1626 N N . VAL A 1 204 ? 6.011 -9.011 -2.705 1.00 98.12 204 VAL A N 1
ATOM 1627 C CA . VAL A 1 204 ? 5.212 -9.114 -3.931 1.00 98.12 204 VAL A CA 1
ATOM 1628 C C . VAL A 1 204 ? 5.457 -7.890 -4.809 1.00 98.12 204 VAL A C 1
ATOM 1630 O O . VAL A 1 204 ? 5.682 -8.032 -6.008 1.00 98.12 204 VAL A O 1
ATOM 1633 N N . GLY A 1 205 ? 5.501 -6.701 -4.208 1.00 98.19 205 GLY A N 1
ATOM 1634 C CA . GLY A 1 205 ? 5.728 -5.427 -4.875 1.00 98.19 205 GLY A CA 1
ATOM 1635 C C . GLY A 1 205 ? 7.036 -5.368 -5.659 1.00 98.19 205 GLY A C 1
ATOM 1636 O O . GLY A 1 205 ? 7.013 -4.991 -6.831 1.00 98.19 205 GLY A O 1
ATOM 1637 N N . GLU A 1 206 ? 8.162 -5.770 -5.063 1.00 97.75 206 GLU A N 1
ATOM 1638 C CA . GLU A 1 206 ? 9.453 -5.779 -5.765 1.00 97.75 206 GLU A CA 1
ATOM 1639 C C . GLU A 1 206 ? 9.497 -6.851 -6.861 1.00 97.75 206 GLU A C 1
ATOM 1641 O O . GLU A 1 206 ? 10.037 -6.599 -7.941 1.00 97.75 206 GLU A O 1
ATOM 1646 N N . LEU A 1 207 ? 8.879 -8.017 -6.637 1.00 97.50 207 LEU A N 1
ATOM 1647 C CA . LEU A 1 207 ? 8.787 -9.067 -7.655 1.00 97.50 207 LEU A CA 1
ATOM 1648 C C . LEU A 1 207 ? 8.000 -8.595 -8.883 1.00 97.50 207 LEU A C 1
ATOM 1650 O O . LEU A 1 207 ? 8.486 -8.721 -10.011 1.00 97.50 207 LEU A O 1
ATOM 1654 N N . VAL A 1 208 ? 6.814 -8.007 -8.687 1.00 97.06 208 VAL A N 1
ATOM 1655 C CA . VAL A 1 208 ? 6.005 -7.501 -9.808 1.00 97.06 208 VAL A CA 1
ATOM 1656 C C . VAL A 1 208 ? 6.643 -6.278 -10.458 1.00 97.06 208 VAL A C 1
ATOM 1658 O O . VAL A 1 208 ? 6.550 -6.133 -11.676 1.00 97.06 208 VAL A O 1
ATOM 1661 N N . TYR A 1 209 ? 7.350 -5.431 -9.703 1.00 95.94 209 TYR A N 1
ATOM 1662 C CA . TYR A 1 209 ? 8.142 -4.332 -10.256 1.00 95.94 209 TYR A CA 1
ATO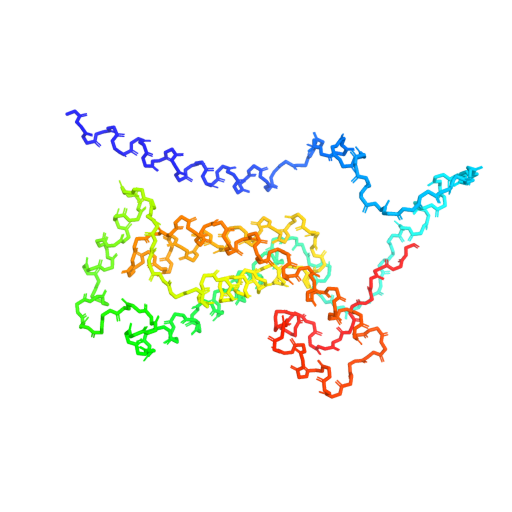M 1663 C C . TYR A 1 209 ? 9.241 -4.850 -11.192 1.00 95.94 209 TYR A C 1
ATOM 1665 O O . TYR A 1 209 ? 9.357 -4.403 -12.337 1.00 95.94 209 TYR A O 1
ATOM 1673 N N . ALA A 1 210 ? 10.020 -5.834 -10.734 1.00 94.12 210 ALA A N 1
ATOM 1674 C CA . ALA A 1 210 ? 11.082 -6.449 -11.520 1.00 94.12 210 ALA A CA 1
ATOM 1675 C C . ALA A 1 210 ? 10.529 -7.133 -12.780 1.00 94.12 210 ALA A C 1
ATOM 1677 O O . ALA A 1 210 ? 11.071 -6.930 -13.870 1.00 94.12 210 ALA A O 1
ATOM 1678 N N . ALA A 1 211 ? 9.425 -7.876 -12.654 1.00 94.31 211 ALA A N 1
ATOM 1679 C CA . ALA A 1 211 ? 8.742 -8.508 -13.781 1.00 94.31 211 ALA A CA 1
ATOM 1680 C C . ALA A 1 211 ? 8.211 -7.471 -14.786 1.00 94.31 211 ALA A C 1
ATOM 1682 O O . ALA A 1 211 ? 8.430 -7.608 -15.989 1.00 94.31 211 ALA A O 1
ATOM 1683 N N . THR A 1 212 ? 7.583 -6.395 -14.300 1.00 94.12 212 THR A N 1
ATOM 1684 C CA . THR A 1 212 ? 7.061 -5.297 -15.131 1.00 94.12 212 THR A CA 1
ATOM 1685 C C . THR A 1 212 ? 8.173 -4.642 -15.939 1.00 94.12 212 THR A C 1
ATOM 1687 O O . THR A 1 212 ? 8.061 -4.494 -17.156 1.00 94.12 212 THR A O 1
ATOM 1690 N N . ASN A 1 213 ? 9.293 -4.323 -15.292 1.00 90.81 213 ASN A N 1
ATOM 1691 C CA . ASN A 1 213 ? 10.448 -3.769 -15.982 1.00 90.81 213 ASN A CA 1
ATOM 1692 C C . ASN A 1 213 ? 11.063 -4.759 -16.970 1.00 90.81 213 ASN A C 1
ATOM 1694 O O . ASN A 1 213 ? 11.485 -4.342 -18.042 1.00 90.81 213 ASN A O 1
ATOM 1698 N N . ALA A 1 214 ? 11.128 -6.053 -16.643 1.00 89.88 214 ALA A N 1
ATOM 1699 C CA . ALA A 1 214 ? 11.648 -7.068 -17.555 1.00 89.88 214 ALA A CA 1
ATOM 1700 C C . ALA A 1 214 ? 10.811 -7.166 -18.842 1.00 89.88 214 ALA A C 1
ATOM 1702 O O . ALA A 1 214 ? 11.398 -7.150 -19.925 1.00 89.88 214 ALA A O 1
ATOM 1703 N N . MET A 1 215 ? 9.477 -7.181 -18.722 1.00 90.19 215 MET A N 1
ATOM 1704 C CA . MET A 1 215 ? 8.545 -7.140 -19.860 1.00 90.19 215 MET A CA 1
ATOM 1705 C C . MET A 1 215 ? 8.712 -5.846 -20.673 1.00 90.19 215 MET A C 1
ATOM 1707 O O . MET A 1 215 ? 8.823 -5.873 -21.895 1.00 90.19 215 MET A O 1
ATOM 1711 N N . GLY A 1 216 ? 8.845 -4.700 -19.999 1.00 89.56 216 GLY A N 1
ATOM 1712 C CA . GLY A 1 216 ? 8.964 -3.400 -20.660 1.00 89.56 216 GLY A CA 1
ATOM 1713 C C . GLY A 1 216 ? 10.247 -3.187 -21.476 1.00 89.56 216 GLY A C 1
ATOM 1714 O O . GLY A 1 216 ? 10.264 -2.317 -22.344 1.00 89.56 216 GLY A O 1
ATOM 1715 N N . ARG A 1 217 ? 11.322 -3.970 -21.272 1.00 87.19 217 ARG A N 1
ATOM 1716 C CA . ARG A 1 217 ? 12.650 -3.716 -21.885 1.00 87.19 217 ARG A CA 1
ATOM 1717 C C . ARG A 1 217 ? 12.642 -3.581 -23.408 1.00 87.19 217 ARG A C 1
ATOM 1719 O O . ARG A 1 217 ? 13.488 -2.871 -23.949 1.00 87.19 217 ARG A O 1
ATOM 1726 N N . LYS A 1 218 ? 11.741 -4.290 -24.092 1.00 87.44 218 LYS A N 1
ATOM 1727 C CA . LYS A 1 218 ? 11.593 -4.270 -25.560 1.00 87.44 218 LYS A CA 1
ATOM 1728 C C . LYS A 1 218 ? 10.321 -3.541 -26.016 1.00 87.44 218 LYS A C 1
ATOM 1730 O O . LYS A 1 218 ? 9.975 -3.599 -27.191 1.00 87.44 218 LYS A O 1
ATOM 1735 N N . GLY A 1 219 ? 9.657 -2.840 -25.096 1.00 87.44 219 GLY A N 1
ATOM 1736 C CA . GLY A 1 219 ? 8.286 -2.366 -25.247 1.00 87.44 219 GLY A CA 1
ATOM 1737 C C . GLY A 1 219 ? 7.276 -3.461 -24.901 1.00 87.44 219 GLY A C 1
ATOM 1738 O O . GLY A 1 219 ? 7.503 -4.632 -25.189 1.00 87.44 219 GLY A O 1
ATOM 1739 N N . PHE A 1 220 ? 6.160 -3.072 -24.281 1.00 89.62 220 PHE A N 1
ATOM 1740 C CA . PHE A 1 220 ? 5.112 -4.016 -23.896 1.00 89.62 220 PHE A CA 1
ATOM 1741 C C . PHE A 1 220 ? 4.285 -4.461 -25.106 1.00 89.62 220 PHE A C 1
ATOM 1743 O O . PHE A 1 220 ? 3.686 -3.638 -25.810 1.00 89.62 220 PHE A O 1
ATOM 1750 N N . THR A 1 221 ? 4.176 -5.771 -25.289 1.00 93.94 221 THR A N 1
ATOM 1751 C CA . THR A 1 221 ? 3.175 -6.407 -26.153 1.00 93.94 221 THR A CA 1
ATOM 1752 C C . THR A 1 221 ? 1.758 -6.200 -25.602 1.00 93.94 221 THR A C 1
ATOM 1754 O O . THR A 1 221 ? 1.560 -5.803 -24.452 1.00 93.94 221 THR A O 1
ATOM 1757 N N . TRP A 1 222 ? 0.731 -6.463 -26.413 1.00 94.38 222 TRP A N 1
ATOM 1758 C CA . TRP A 1 222 ? -0.663 -6.243 -26.006 1.00 94.38 222 TRP A CA 1
ATOM 1759 C C . TRP A 1 222 ? -1.084 -7.098 -24.796 1.00 94.38 222 TRP A C 1
ATOM 1761 O O . TRP A 1 222 ? -1.810 -6.602 -23.938 1.00 94.38 222 TRP A O 1
ATOM 1771 N N . TYR A 1 223 ? -0.599 -8.340 -24.684 1.00 94.00 223 TYR A N 1
ATOM 1772 C CA . TYR A 1 223 ? -0.917 -9.217 -23.555 1.00 94.00 223 TYR A CA 1
ATOM 1773 C C . TYR A 1 223 ? -0.109 -8.855 -22.302 1.00 94.00 223 TYR A C 1
ATOM 1775 O O . TYR A 1 223 ? -0.648 -8.909 -21.201 1.00 94.00 223 TYR A O 1
ATOM 1783 N N . GLU A 1 224 ? 1.143 -8.401 -22.439 1.00 94.44 224 GLU A N 1
ATOM 1784 C CA . GLU A 1 224 ? 1.919 -7.898 -21.296 1.00 94.44 224 GLU A CA 1
ATOM 1785 C C . GLU A 1 224 ? 1.275 -6.648 -20.695 1.00 94.44 224 GLU A C 1
ATOM 1787 O O . GLU A 1 224 ? 1.258 -6.503 -19.478 1.00 94.44 224 GLU A O 1
ATOM 1792 N N . LYS A 1 225 ? 0.674 -5.774 -21.514 1.00 93.12 225 LYS A N 1
ATOM 1793 C CA . LYS A 1 225 ? -0.098 -4.628 -21.003 1.00 93.12 225 LYS A CA 1
ATOM 1794 C C . LYS A 1 225 ? -1.256 -5.076 -20.110 1.00 93.12 225 LYS A C 1
ATOM 1796 O O . LYS A 1 225 ? -1.455 -4.496 -19.047 1.00 93.12 225 LYS A O 1
ATOM 1801 N N . ILE A 1 226 ? -1.981 -6.125 -20.512 1.00 95.12 226 ILE A N 1
ATOM 1802 C CA . ILE A 1 226 ? -3.062 -6.714 -19.705 1.00 95.12 226 ILE A CA 1
ATOM 1803 C C . ILE A 1 226 ? -2.496 -7.266 -18.394 1.00 95.12 226 ILE A C 1
ATOM 1805 O O . ILE A 1 226 ? -3.015 -6.952 -17.327 1.00 95.12 226 ILE A O 1
ATOM 1809 N N . VAL A 1 227 ? -1.404 -8.031 -18.460 1.00 95.75 227 VAL A N 1
ATOM 1810 C CA . VAL A 1 227 ? -0.752 -8.590 -17.267 1.00 95.75 227 VAL A CA 1
ATOM 1811 C C . VAL A 1 227 ? -0.318 -7.480 -16.310 1.00 95.75 227 VAL A C 1
ATOM 1813 O O . VAL A 1 227 ? -0.638 -7.547 -15.129 1.00 95.75 227 VAL A O 1
ATOM 1816 N N . VAL A 1 228 ? 0.347 -6.429 -16.795 1.00 94.62 228 VAL A N 1
ATOM 1817 C CA . VAL A 1 228 ? 0.826 -5.316 -15.957 1.00 94.62 228 VAL A CA 1
ATOM 1818 C C . VAL A 1 228 ? -0.330 -4.532 -15.338 1.00 94.62 228 VAL A C 1
ATOM 1820 O O . VAL A 1 228 ? -0.234 -4.167 -14.171 1.00 94.62 228 VAL A O 1
ATOM 1823 N N . CYS A 1 229 ? -1.443 -4.331 -16.051 1.00 94.75 229 CYS A N 1
ATOM 1824 C CA . CYS A 1 229 ? -2.652 -3.754 -15.451 1.00 94.75 229 CYS A CA 1
ATOM 1825 C C . CYS A 1 229 ? -3.162 -4.564 -14.255 1.00 94.75 229 CYS A C 1
ATOM 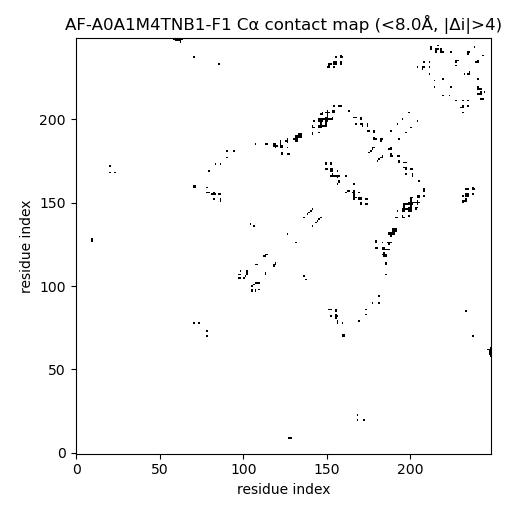1827 O O . CYS A 1 229 ? -3.677 -3.977 -13.308 1.00 94.75 229 CYS A O 1
ATOM 1829 N N . LEU A 1 230 ? -3.038 -5.892 -14.305 1.00 94.12 230 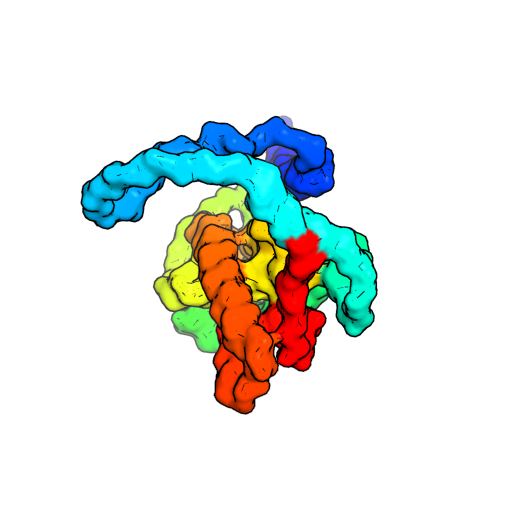LEU A N 1
ATOM 1830 C CA . LEU A 1 230 ? -3.528 -6.780 -13.254 1.00 94.12 230 LEU A CA 1
ATOM 1831 C C . LEU A 1 230 ? -2.548 -6.928 -12.092 1.00 94.12 230 LEU A C 1
ATOM 1833 O O . LEU A 1 230 ? -2.987 -7.012 -10.956 1.00 94.12 230 LEU A O 1
ATOM 1837 N N . ILE A 1 231 ? -1.241 -6.997 -12.352 1.00 94.62 231 ILE A N 1
ATOM 1838 C CA . ILE A 1 231 ? -0.253 -7.309 -11.302 1.00 94.62 231 ILE A CA 1
ATOM 1839 C C . ILE A 1 231 ? 0.475 -6.075 -10.768 1.00 94.62 231 ILE A C 1
ATOM 1841 O O . ILE A 1 231 ? 1.042 -6.123 -9.681 1.00 94.62 231 ILE A O 1
ATOM 1845 N N . ASN A 1 232 ? 0.514 -4.986 -11.539 1.00 96.62 232 ASN A N 1
ATOM 1846 C CA . ASN A 1 232 ? 1.191 -3.749 -11.163 1.00 96.62 232 ASN A CA 1
ATOM 1847 C C . ASN A 1 232 ? 0.483 -2.500 -11.732 1.00 96.62 232 ASN A C 1
ATOM 1849 O O . ASN A 1 232 ? 1.086 -1.711 -12.472 1.00 96.62 232 ASN A O 1
ATOM 1853 N N . PRO A 1 233 ? -0.800 -2.277 -11.390 1.00 96.00 233 PRO A N 1
ATOM 1854 C CA . PRO A 1 233 ? -1.539 -1.108 -11.867 1.00 96.00 233 PRO A CA 1
ATOM 1855 C C . PRO A 1 233 ? -0.887 0.220 -11.444 1.00 96.00 233 PRO A C 1
ATOM 1857 O O . PRO A 1 233 ? -0.949 1.197 -12.189 1.00 96.00 233 PRO A O 1
ATOM 1860 N N . ALA A 1 234 ? -0.186 0.260 -10.304 1.00 95.12 234 ALA A N 1
ATOM 1861 C CA . ALA A 1 234 ? 0.561 1.439 -9.862 1.00 95.12 234 ALA A CA 1
ATOM 1862 C C . ALA A 1 234 ? 1.685 1.842 -10.840 1.00 95.12 234 ALA A C 1
ATOM 1864 O O . ALA A 1 234 ? 1.947 3.035 -11.010 1.00 95.12 234 ALA A O 1
ATOM 1865 N N . TYR A 1 235 ? 2.319 0.886 -11.529 1.00 93.50 235 TYR A N 1
ATOM 1866 C CA . TYR A 1 235 ? 3.263 1.191 -12.607 1.00 93.50 235 TYR A CA 1
ATOM 1867 C C . TYR A 1 235 ? 2.561 1.828 -13.804 1.00 93.50 235 TYR A C 1
ATOM 1869 O O . TYR A 1 235 ? 3.042 2.821 -14.341 1.00 93.50 235 TYR A O 1
ATOM 1877 N N . VAL A 1 236 ? 1.400 1.304 -14.208 1.00 92.81 236 VAL A N 1
ATOM 1878 C CA . VAL A 1 236 ? 0.634 1.854 -15.340 1.00 92.81 236 VAL A CA 1
ATOM 1879 C C . VAL A 1 236 ? 0.213 3.295 -15.063 1.00 92.81 236 VAL A C 1
ATOM 1881 O O . VAL A 1 236 ? 0.394 4.155 -15.921 1.00 92.81 236 VAL A 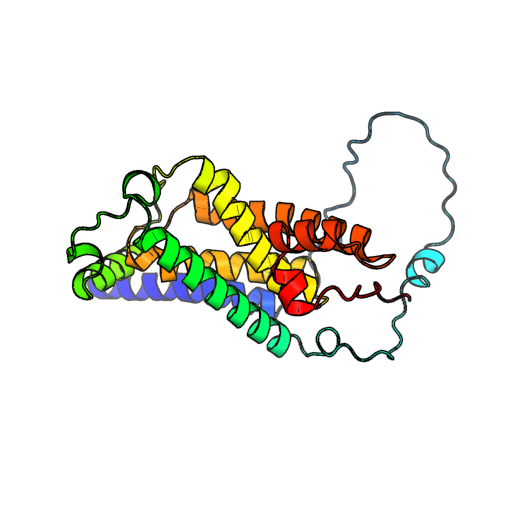O 1
ATOM 1884 N N . ILE A 1 237 ? -0.271 3.577 -13.852 1.00 92.12 237 ILE A N 1
ATOM 1885 C CA . ILE A 1 237 ? -0.665 4.928 -13.426 1.00 92.12 237 ILE A CA 1
ATOM 1886 C C . ILE A 1 237 ? 0.529 5.894 -13.463 1.00 92.12 237 ILE A C 1
ATOM 1888 O O . ILE A 1 237 ? 0.387 7.051 -13.857 1.00 92.12 237 ILE A O 1
ATOM 1892 N N . ASN A 1 238 ? 1.714 5.431 -13.063 1.00 89.50 238 ASN A N 1
ATOM 1893 C CA . ASN A 1 238 ? 2.913 6.264 -13.018 1.00 89.50 238 ASN A CA 1
ATOM 1894 C C . ASN A 1 238 ? 3.589 6.459 -14.382 1.00 89.50 238 ASN A C 1
ATOM 1896 O O . ASN A 1 238 ? 4.115 7.545 -14.638 1.00 89.50 238 ASN A O 1
ATOM 1900 N N . CYS A 1 239 ? 3.600 5.421 -15.222 1.00 86.81 239 CYS A N 1
ATOM 1901 C CA . CYS A 1 239 ? 4.484 5.308 -16.386 1.00 86.81 239 CYS A CA 1
ATOM 1902 C C . CYS A 1 239 ? 3.751 5.097 -17.723 1.00 86.81 239 CYS A C 1
ATOM 1904 O O . CYS A 1 239 ? 4.394 5.160 -18.764 1.00 86.81 239 CYS A O 1
ATOM 1906 N N . GLY A 1 240 ? 2.440 4.826 -17.754 1.00 80.69 240 GLY A N 1
ATOM 1907 C CA . GLY A 1 240 ? 1.650 4.758 -18.997 1.00 80.69 240 GLY A CA 1
ATOM 1908 C C . GLY A 1 240 ? 2.126 3.725 -20.033 1.00 80.69 240 GLY A C 1
ATOM 1909 O O . GLY A 1 240 ? 2.061 3.986 -21.228 1.00 80.69 240 GLY A O 1
ATOM 1910 N N . PHE A 1 241 ? 2.645 2.570 -19.596 1.00 85.44 241 PHE A N 1
ATOM 1911 C CA . PHE A 1 241 ? 3.327 1.555 -20.430 1.00 85.44 241 PHE A CA 1
ATOM 1912 C C . PHE A 1 241 ? 4.594 2.030 -21.151 1.00 85.44 241 PHE A C 1
ATOM 1914 O O . PHE A 1 241 ? 5.106 1.338 -22.034 1.00 85.44 241 PHE A O 1
ATOM 1921 N N . HIS A 1 242 ? 5.146 3.175 -20.773 1.00 74.88 242 HIS A N 1
ATOM 1922 C CA . HIS A 1 242 ? 6.487 3.540 -21.188 1.00 74.88 242 HIS A CA 1
ATOM 1923 C C . HIS A 1 242 ? 7.492 2.821 -20.293 1.00 74.88 242 HIS A C 1
ATOM 1925 O O . HIS A 1 242 ? 7.359 2.799 -19.070 1.00 74.88 242 HIS A O 1
ATOM 1931 N N . PHE A 1 243 ? 8.488 2.192 -20.912 1.00 69.19 243 PHE A N 1
ATOM 1932 C CA . PHE A 1 243 ? 9.575 1.580 -20.166 1.00 69.19 243 PHE A CA 1
ATOM 1933 C C . PHE A 1 243 ? 10.546 2.660 -19.701 1.00 69.19 243 PHE A C 1
ATOM 1935 O O . PHE A 1 243 ? 11.271 3.244 -20.511 1.00 69.19 243 PHE A O 1
ATOM 1942 N N . ASN A 1 244 ? 10.600 2.876 -18.389 1.00 59.69 244 ASN A N 1
ATOM 1943 C CA . ASN A 1 244 ? 11.669 3.658 -17.787 1.00 59.69 244 ASN A CA 1
ATOM 1944 C C . ASN A 1 244 ? 12.952 2.825 -17.823 1.00 59.69 244 ASN A C 1
ATOM 1946 O O . ASN A 1 244 ? 13.105 1.851 -17.082 1.00 59.69 244 ASN A O 1
ATOM 1950 N N . LYS A 1 245 ? 13.882 3.191 -18.714 1.00 53.41 245 LYS A N 1
ATOM 1951 C CA . LYS A 1 245 ? 15.222 2.600 -18.703 1.00 53.41 245 LYS A CA 1
ATOM 1952 C C . LYS A 1 245 ? 15.835 2.833 -17.316 1.00 53.41 245 LYS A C 1
ATOM 1954 O O . LYS A 1 245 ? 15.883 3.987 -16.890 1.00 53.41 245 LYS A O 1
ATOM 1959 N N . PRO A 1 246 ? 16.349 1.791 -16.632 1.00 45.91 246 PRO A N 1
ATOM 1960 C CA . PRO A 1 246 ? 17.215 2.020 -15.486 1.00 45.91 246 PRO A CA 1
ATOM 1961 C C . PRO A 1 246 ? 18.367 2.894 -15.972 1.00 45.91 246 PRO A C 1
ATOM 1963 O O . PRO A 1 246 ? 18.942 2.602 -17.028 1.00 45.91 246 PRO A O 1
ATOM 1966 N N . ARG A 1 247 ? 18.632 3.995 -15.260 1.00 44.31 247 ARG A N 1
ATOM 1967 C CA . ARG A 1 247 ? 19.660 4.948 -15.673 1.00 44.31 247 ARG A CA 1
ATOM 1968 C C . ARG A 1 247 ? 20.973 4.186 -15.824 1.00 44.31 247 ARG A C 1
ATOM 1970 O O . ARG A 1 247 ? 21.474 3.584 -14.874 1.00 44.31 247 ARG A O 1
ATOM 1977 N N . ARG A 1 248 ? 21.423 4.106 -17.081 1.00 37.03 248 ARG A N 1
ATOM 1978 C CA . ARG A 1 248 ? 22.781 3.694 -17.387 1.00 37.03 248 ARG A CA 1
ATOM 1979 C C . ARG A 1 248 ? 23.661 4.788 -16.879 1.00 37.03 248 ARG A C 1
ATOM 1981 O O . ARG A 1 248 ? 23.296 5.960 -16.858 1.00 37.03 248 ARG A O 1
ATOM 1988 N N . ASN A 1 249 ? 24.795 4.326 -16.467 1.00 38.47 249 ASN A N 1
ATOM 1989 C CA . ASN A 1 249 ? 25.580 5.017 -15.545 1.00 38.47 249 ASN A CA 1
ATOM 1990 C C . ASN A 1 249 ? 27.040 4.695 -15.913 1.00 38.47 249 ASN A C 1
ATOM 1992 O O . ASN A 1 249 ? 27.255 3.603 -16.497 1.00 38.47 249 ASN A O 1
#

Foldseek 3Di:
DPVVVLVVVLCVVVVVLVCVLVVLVPPPDDDDPPPPPDDDPDPDDDDDDDDPDPVVVCLQPDFDDDDDDPLQVDDPVVLLVQLVVQLVVVLVVVLVVLLPDPCVQNVFPVPVVLVDPVNLVVLLVCQSRDDADADDHDPCCLQPVLLLSLLQSLLSNVLSVDDLSSSLSSSLVSLCCVQNPVCSSRHHGHPSSNPRNSVSNSVLNVVLVVVLLVCLPVFHDPVSVVVCCVSPVSNCVSAVSHRDDDGGD

Mean predicted aligned error: 13.88 Å

Radius of gyration: 21.73 Å; Cα contacts (8 Å, |Δi|>4): 257; chains: 1; bounding box: 68×42×65 Å

Sequence (249 aa):
MIKTKVILLCSTKLLFVLWLVLFFCFFKGSFGQQYFEKKSFQTGFVLCADTPNSNAFQEKYSFSEDGFSNSGEAGLARKIFRGTLYSTGYDIVILSGLAIAPESFSKWEKGSEKFKFNSIKKHLKNAYTTSPVVDNDHWITNYVGHPYQGAFYYNSLRSQDCSVLQSSAFCLAQSLIWEYGWEACFEQPSIQDLIVTPLGGVIVGELVYAATNAMGRKGFTWYEKIVVCLINPAYVINCGFHFNKPRRN

InterPro domains:
  IPR025079 Domain of unknown function DUF3943 [PF13084] (132-233)

Solvent-accessible surface area (backbone atoms only — not comparable to full-atom values): 14162 Å² total; per-residue (Å²): 130,68,73,63,56,55,56,56,56,47,49,52,54,54,49,47,53,54,42,51,56,47,47,69,72,64,62,85,70,92,86,74,94,80,76,87,74,88,80,85,90,69,87,76,91,82,89,81,92,80,85,82,65,75,63,70,67,54,60,57,64,51,86,73,91,86,77,100,55,78,54,65,78,46,55,67,70,59,46,50,52,52,22,48,54,53,43,51,55,50,48,52,52,51,53,54,48,44,72,71,42,58,46,92,74,52,69,53,68,81,56,71,62,50,80,32,68,71,42,23,54,49,27,40,50,41,41,73,73,47,80,62,39,80,76,86,72,55,66,58,47,58,72,46,46,31,18,51,53,15,16,40,39,13,22,32,30,39,55,38,74,41,50,71,67,59,11,43,54,48,10,41,52,49,43,48,44,41,36,69,48,65,46,4,31,76,38,70,26,39,55,57,53,72,46,34,13,29,56,38,0,40,55,49,18,52,52,40,49,53,52,48,53,61,53,23,74,84,52,59,51,80,66,51,49,54,50,36,54,73,69,35,42,35,37,43,76,66,41,72,73,54,61,80,72,75,80,70,42

pLDDT: mean 75.03, std 25.01, range [24.94, 98.69]

Secondary structure (DSSP, 8-state):
--HHHHHHHHHHHHHHHHHHHHHHHH--S--STTSSSS---------------THHHHGGG--------TTTTS-HHHHHHHHHHHHHHHHHHHHHHHHHS-HHHH----STTTTSHHHHHHHHHHHHHS--B-----HHIIIIIHHHHHHHHHHHHHTTT--HHHHHHHHHHHHHHIIIIIGGGTSPPBTTHHHHHHHHHHHHHHHHHHHHHHHHTT---HHHHHHHHHH-HHHHHHHTT--------

Organism: NCBI:txid1484053